Protein AF-A0A5C7A4R8-F1 (afdb_monomer_lite)

pLDDT: mean 73.61, std 22.03, range [23.03, 94.44]

Sequence (243 aa):
MGFLAIAIFVTAGCASNVNSNTGKKHDVHIDDRSVPTNQGSNNPVLNIEGNLTGYNSQEYTFKANSNQVLRVVRENTSDNVVLTLQYLGTNTNIEALSGDFQVLPYKGEYKLVVSQTRNDARHNPNAEIKFNLKAYITDQQSNSNQHNSVVNYKCDSNKTLDVTYHLANRNSTATVSYENTLQLLKFDPQYSKQNNPVFSNSRYMLSIGTVKEGVFGDSTVYSLIDLQKSKDGYLLLQNCQKI

Organism: NCBI:txid45611

InterPro domains:
  IPR056025 ACP-like domain [PF24574] (150-240)

Secondary structure (DSSP, 8-state):
------------------------EE----------TT----S-SEEEEEEE-TT--EEEEEEE-TTEEEEEEEES--TTEEEEEEE-SS---PPPEESSEEE--SSEEEEEEEEE-HHHHHH-TT--EEEEEEEEEEE----SSSS-EEEEEE-TTS-EEEEEEEEETTEEEEEEEETTEEEEEEE-TTT-BTTB-EEE-SSEEEEE---STT-GGGSPEEEEEESSSSTT-EEEEEEEEE-

Structure (mmCIF, N/CA/C/O backbone):
data_AF-A0A5C7A4R8-F1
#
_entry.id   AF-A0A5C7A4R8-F1
#
loop_
_atom_site.group_PDB
_atom_site.id
_atom_site.type_symbol
_atom_site.label_atom_id
_atom_site.label_alt_id
_atom_site.label_comp_id
_atom_site.label_asym_id
_atom_site.label_entity_id
_atom_site.label_seq_id
_atom_site.pdbx_PDB_ins_code
_atom_site.Cartn_x
_atom_site.Cartn_y
_atom_site.Cartn_z
_atom_site.occupancy
_atom_site.B_iso_or_equiv
_atom_site.auth_seq_id
_atom_site.auth_comp_id
_atom_site.auth_asym_id
_atom_site.auth_atom_id
_atom_site.pdbx_PDB_model_num
ATOM 1 N N . MET A 1 1 ? 78.922 1.593 -14.131 1.00 40.38 1 MET A N 1
ATOM 2 C CA . MET A 1 1 ? 77.876 1.724 -15.166 1.00 40.38 1 MET A CA 1
ATOM 3 C C . MET A 1 1 ? 76.676 0.930 -14.692 1.00 40.38 1 MET A C 1
ATOM 5 O O . MET A 1 1 ? 76.823 -0.256 -14.432 1.00 40.38 1 MET A O 1
ATOM 9 N N . GLY A 1 2 ? 75.579 1.627 -14.400 1.00 33.38 2 GLY A N 1
ATOM 10 C CA . GLY A 1 2 ? 74.435 1.089 -13.666 1.00 33.38 2 GLY A CA 1
ATOM 11 C C . GLY A 1 2 ? 73.510 0.238 -14.530 1.00 33.38 2 GLY A C 1
ATOM 12 O O . GLY A 1 2 ? 73.261 0.559 -15.689 1.00 33.38 2 GLY A O 1
ATOM 13 N N . PHE A 1 3 ? 72.993 -0.830 -13.926 1.00 32.78 3 PHE A N 1
ATOM 14 C CA . PHE A 1 3 ? 71.849 -1.588 -14.412 1.00 32.78 3 PHE A CA 1
ATOM 15 C C . PHE A 1 3 ? 70.573 -0.789 -14.138 1.00 32.78 3 PHE A C 1
ATOM 17 O O . PHE A 1 3 ? 70.313 -0.425 -12.992 1.00 32.78 3 PHE A O 1
ATOM 24 N N . LEU A 1 4 ? 69.764 -0.550 -15.170 1.00 30.34 4 LEU A N 1
ATOM 25 C CA . LEU A 1 4 ? 68.394 -0.075 -15.009 1.00 30.34 4 LEU A CA 1
ATOM 26 C C . LEU A 1 4 ? 67.466 -1.005 -15.792 1.00 30.34 4 LEU A C 1
ATOM 28 O O . LEU A 1 4 ? 67.454 -1.015 -17.021 1.00 30.34 4 LEU A O 1
ATOM 32 N N . ALA A 1 5 ? 66.727 -1.824 -15.047 1.00 33.03 5 ALA A N 1
ATOM 33 C CA . ALA A 1 5 ? 65.617 -2.610 -15.553 1.00 33.03 5 ALA A CA 1
ATOM 34 C C . ALA A 1 5 ? 64.440 -1.668 -15.843 1.00 33.03 5 ALA A C 1
ATOM 36 O O . ALA A 1 5 ? 63.977 -0.964 -14.947 1.00 33.03 5 ALA A O 1
ATOM 37 N N . ILE A 1 6 ? 63.957 -1.653 -17.086 1.00 35.78 6 ILE A N 1
ATOM 38 C CA . ILE A 1 6 ? 62.726 -0.955 -17.467 1.00 35.78 6 ILE A CA 1
ATOM 39 C C . ILE A 1 6 ? 61.643 -2.019 -17.641 1.00 35.78 6 ILE A C 1
ATOM 41 O O . ILE A 1 6 ? 61.700 -2.842 -18.553 1.00 35.78 6 ILE A O 1
ATOM 45 N N . ALA A 1 7 ? 60.680 -2.016 -16.721 1.00 33.50 7 ALA A N 1
ATOM 46 C CA . ALA A 1 7 ? 59.474 -2.823 -16.796 1.00 33.50 7 ALA A CA 1
ATOM 47 C C . ALA A 1 7 ? 58.526 -2.248 -17.860 1.00 33.50 7 ALA A C 1
ATOM 49 O O . ALA A 1 7 ? 58.209 -1.058 -17.859 1.00 33.50 7 ALA A O 1
ATOM 50 N N . ILE A 1 8 ? 58.076 -3.118 -18.760 1.00 34.47 8 ILE A N 1
ATOM 51 C CA . ILE A 1 8 ? 57.094 -2.831 -19.803 1.00 34.47 8 ILE A CA 1
ATOM 52 C C . ILE A 1 8 ? 55.706 -2.880 -19.154 1.00 34.47 8 ILE A C 1
ATOM 54 O O . ILE A 1 8 ? 55.209 -3.959 -18.840 1.00 34.47 8 ILE A O 1
ATOM 58 N N . PHE A 1 9 ? 55.070 -1.725 -18.960 1.00 31.56 9 PHE A N 1
ATOM 59 C CA . PHE A 1 9 ? 53.635 -1.665 -18.683 1.00 31.56 9 PHE A CA 1
ATOM 60 C C . PHE A 1 9 ? 52.880 -1.579 -20.008 1.00 31.56 9 PHE A C 1
ATOM 62 O O . PHE A 1 9 ? 52.829 -0.535 -20.654 1.00 31.56 9 PHE A O 1
ATOM 69 N N . VAL A 1 10 ? 52.291 -2.707 -20.408 1.00 30.00 10 VAL A N 1
ATOM 70 C CA . VAL A 1 10 ? 51.269 -2.768 -21.453 1.00 30.00 10 VAL A CA 1
ATOM 71 C C . VAL A 1 10 ? 49.989 -2.176 -20.866 1.00 30.00 10 VAL A C 1
ATOM 73 O O . VAL A 1 10 ? 49.273 -2.838 -20.116 1.00 30.00 10 VAL A O 1
ATOM 76 N N . THR A 1 11 ? 49.690 -0.920 -21.186 1.00 32.84 11 THR A N 1
ATOM 77 C CA . THR A 1 11 ? 48.346 -0.372 -21.003 1.00 32.84 11 THR A CA 1
ATOM 78 C C . THR A 1 11 ? 47.461 -0.931 -22.112 1.00 32.84 11 THR A C 1
ATOM 80 O O . THR A 1 11 ? 47.367 -0.392 -23.212 1.00 32.84 11 THR A O 1
ATOM 83 N N . ALA A 1 12 ? 46.819 -2.065 -21.830 1.00 33.16 12 ALA A N 1
ATOM 84 C CA . ALA A 1 12 ? 45.701 -2.537 -22.630 1.00 33.16 12 ALA A CA 1
ATOM 85 C C . ALA A 1 12 ? 44.570 -1.502 -22.524 1.00 33.16 12 ALA A C 1
ATOM 87 O O . ALA A 1 12 ? 43.860 -1.421 -21.521 1.00 33.16 12 ALA A O 1
ATOM 88 N N . GLY A 1 13 ? 44.441 -0.676 -23.560 1.00 27.48 13 GLY A N 1
ATOM 89 C CA . GLY A 1 13 ? 43.272 0.155 -23.789 1.00 27.48 13 GLY A CA 1
ATOM 90 C C . GLY A 1 13 ? 42.079 -0.738 -24.105 1.00 27.48 13 GLY A C 1
ATOM 91 O O . GLY A 1 13 ? 41.859 -1.102 -25.256 1.00 27.48 13 GLY A O 1
ATOM 92 N N . CYS A 1 14 ? 41.297 -1.084 -23.086 1.00 26.56 14 CYS A N 1
ATOM 93 C CA . CYS A 1 14 ? 39.938 -1.556 -23.298 1.00 26.56 14 CYS A CA 1
ATOM 94 C C . CYS A 1 14 ? 39.056 -0.335 -23.558 1.00 26.56 14 CYS A C 1
ATOM 96 O O . CYS A 1 14 ? 38.668 0.391 -22.643 1.00 26.56 14 CYS A O 1
ATOM 98 N N . ALA A 1 15 ? 38.763 -0.119 -24.837 1.00 30.80 15 ALA A N 1
ATOM 99 C CA . ALA A 1 15 ? 37.642 0.682 -25.288 1.00 30.80 15 ALA A CA 1
ATOM 100 C C . ALA A 1 15 ? 36.342 0.060 -24.752 1.00 30.80 15 ALA A C 1
ATOM 102 O O . ALA A 1 15 ? 35.758 -0.830 -25.366 1.00 30.80 15 ALA A O 1
ATOM 103 N N . SER A 1 16 ? 35.887 0.523 -23.591 1.00 27.66 16 SER A N 1
ATOM 104 C CA . SER A 1 16 ? 34.519 0.284 -23.143 1.00 27.66 16 SER A CA 1
ATOM 105 C C . SER A 1 16 ? 33.640 1.339 -23.790 1.00 27.66 16 SER A C 1
ATOM 107 O O . SER A 1 16 ? 33.472 2.445 -23.280 1.00 27.66 16 SER A O 1
ATOM 109 N N . ASN A 1 17 ? 33.113 0.981 -24.954 1.00 25.66 17 ASN A N 1
ATOM 110 C CA . ASN A 1 17 ? 32.005 1.658 -25.600 1.00 25.66 17 ASN A CA 1
ATOM 111 C C . ASN A 1 17 ? 30.788 1.523 -24.663 1.00 25.66 17 ASN A C 1
ATOM 113 O O . ASN A 1 17 ? 30.033 0.554 -24.742 1.00 25.66 17 ASN A O 1
ATOM 117 N N . VAL A 1 18 ? 30.642 2.434 -23.696 1.00 27.16 18 VAL A N 1
ATOM 118 C CA . VAL A 1 18 ? 29.427 2.521 -22.884 1.00 27.16 18 VAL A CA 1
ATOM 119 C C . VAL A 1 18 ? 28.395 3.196 -23.765 1.00 27.16 18 VAL A C 1
ATOM 121 O O . VAL A 1 18 ? 28.271 4.417 -23.799 1.00 27.16 18 VAL A O 1
ATOM 124 N N . ASN A 1 19 ? 27.683 2.369 -24.521 1.00 23.03 19 ASN A N 1
ATOM 125 C CA . ASN A 1 19 ? 26.455 2.769 -25.172 1.00 23.03 19 ASN A CA 1
ATOM 126 C C . ASN A 1 19 ? 25.443 3.030 -24.050 1.00 23.03 19 ASN A C 1
ATOM 128 O O . ASN A 1 19 ? 24.766 2.121 -23.569 1.00 23.03 19 ASN A O 1
ATOM 132 N N . SER A 1 20 ? 25.430 4.261 -23.547 1.00 25.20 20 SER A N 1
ATOM 133 C CA . SER A 1 20 ? 24.426 4.756 -22.621 1.00 25.20 20 SER A CA 1
ATOM 134 C C . SER A 1 20 ? 23.108 4.837 -23.382 1.00 25.20 20 SER A C 1
ATOM 136 O O . SER A 1 20 ? 22.753 5.889 -23.910 1.00 25.20 20 SER A O 1
ATOM 138 N N . ASN A 1 21 ? 22.407 3.708 -23.487 1.00 26.78 21 ASN A N 1
ATOM 139 C CA . ASN A 1 21 ? 21.019 3.708 -23.912 1.00 26.78 21 ASN A CA 1
ATOM 140 C C . ASN A 1 21 ? 20.219 4.379 -22.799 1.00 26.78 21 ASN A C 1
ATOM 142 O O . ASN A 1 21 ? 19.964 3.815 -21.735 1.00 26.78 21 ASN A O 1
ATOM 146 N N . THR A 1 22 ? 19.923 5.642 -23.063 1.00 31.41 22 THR A N 1
ATOM 147 C CA . THR A 1 22 ? 19.001 6.506 -22.354 1.00 31.41 22 THR A CA 1
ATOM 148 C C . THR A 1 22 ? 17.738 5.737 -21.980 1.00 31.41 22 THR A C 1
ATOM 150 O O . THR A 1 22 ? 17.107 5.094 -22.823 1.00 31.41 22 THR A O 1
ATOM 153 N N . GLY A 1 23 ? 17.367 5.801 -20.697 1.00 31.88 23 GLY A N 1
ATOM 154 C CA . GLY A 1 23 ? 16.051 5.364 -20.248 1.00 31.88 23 GLY A CA 1
ATOM 155 C C . GLY A 1 23 ? 14.995 6.007 -21.141 1.00 31.88 23 GLY A C 1
ATOM 156 O O . GLY A 1 23 ? 15.019 7.220 -21.366 1.00 31.88 23 GLY A O 1
ATOM 157 N N . LYS A 1 24 ? 14.110 5.192 -21.719 1.00 34.28 24 LYS A N 1
ATOM 158 C CA . LYS A 1 24 ? 12.982 5.702 -22.498 1.00 34.28 24 LYS A CA 1
ATOM 159 C C . LYS A 1 24 ? 12.069 6.463 -21.540 1.00 34.28 24 LYS A C 1
ATOM 161 O O . LYS A 1 24 ? 11.354 5.864 -20.744 1.00 34.28 24 LYS A O 1
ATOM 166 N N . LYS A 1 25 ? 12.150 7.788 -21.604 1.00 32.94 25 LYS A N 1
ATOM 167 C CA . LYS A 1 25 ? 11.300 8.722 -20.873 1.00 32.94 25 LYS A CA 1
ATOM 168 C C . LYS A 1 25 ? 9.939 8.736 -21.566 1.00 32.94 25 LYS A C 1
ATOM 170 O O . LYS A 1 25 ? 9.826 9.224 -22.688 1.00 32.94 25 LYS A O 1
ATOM 175 N N . HIS A 1 26 ? 8.930 8.142 -20.940 1.00 40.72 26 HIS A N 1
ATOM 176 C CA . HIS A 1 26 ? 7.548 8.275 -21.385 1.00 40.72 26 HIS A CA 1
ATOM 177 C C . HIS A 1 26 ? 6.926 9.446 -20.618 1.00 40.72 26 HIS A C 1
ATOM 179 O O . HIS A 1 26 ? 6.350 9.271 -19.549 1.00 40.72 26 HIS A O 1
ATOM 185 N N . ASP A 1 27 ? 7.096 10.660 -21.152 1.00 31.27 27 ASP A N 1
ATOM 186 C CA . ASP A 1 27 ? 6.446 11.861 -20.623 1.00 31.27 27 ASP A CA 1
ATOM 187 C C . ASP A 1 27 ? 4.952 11.810 -20.988 1.00 31.27 27 ASP A C 1
ATOM 189 O O . ASP A 1 27 ? 4.560 12.108 -22.117 1.00 31.27 27 ASP A O 1
ATOM 193 N N . VAL A 1 28 ? 4.105 11.401 -20.041 1.00 35.78 28 VAL A N 1
ATOM 194 C CA . VAL A 1 28 ? 2.648 11.521 -20.175 1.00 35.78 28 VAL A CA 1
ATOM 195 C C . VAL A 1 28 ? 2.247 12.887 -19.619 1.00 35.78 28 VAL A C 1
ATOM 197 O O . VAL A 1 28 ? 2.121 13.075 -18.412 1.00 35.78 28 VAL A O 1
ATOM 200 N N . HIS A 1 29 ? 2.071 13.867 -20.507 1.00 28.67 29 HIS A N 1
ATOM 201 C CA . HIS A 1 29 ? 1.516 15.170 -20.146 1.00 28.67 29 HIS A CA 1
ATOM 202 C C . HIS A 1 29 ? 0.004 15.030 -19.935 1.00 28.67 29 HIS A C 1
ATOM 204 O O . HIS A 1 29 ? -0.740 14.809 -20.889 1.00 28.67 29 HIS A O 1
ATOM 210 N N . ILE A 1 30 ? -0.450 15.134 -18.686 1.00 36.75 30 ILE A N 1
ATOM 211 C CA . ILE A 1 30 ? -1.874 15.232 -18.358 1.00 36.75 30 ILE A CA 1
ATOM 212 C C . ILE A 1 30 ? -2.161 16.705 -18.063 1.00 36.75 30 ILE A C 1
ATOM 214 O O . ILE A 1 30 ? -1.658 17.251 -17.076 1.00 36.75 30 ILE A O 1
ATOM 218 N N . ASP A 1 31 ? -2.935 17.335 -18.952 1.00 27.88 31 ASP A N 1
ATOM 219 C CA . ASP A 1 31 ? -3.464 18.690 -18.780 1.00 27.88 31 ASP A CA 1
ATOM 220 C C . ASP A 1 31 ? -4.125 18.838 -17.406 1.00 27.88 31 ASP A C 1
ATOM 222 O O . ASP A 1 31 ? -4.770 17.905 -16.920 1.00 27.88 31 ASP A O 1
ATOM 226 N N . ASP A 1 32 ? -3.988 20.026 -16.806 1.00 29.72 32 ASP A N 1
ATOM 227 C CA . ASP A 1 32 ? -4.624 20.432 -15.549 1.00 29.72 32 ASP A CA 1
ATOM 228 C C . ASP A 1 32 ? -6.163 20.366 -15.670 1.00 29.72 32 ASP A C 1
ATOM 230 O O . ASP A 1 32 ? -6.860 21.375 -15.761 1.00 29.72 32 ASP A O 1
ATOM 234 N N . ARG A 1 33 ? -6.739 19.164 -15.650 1.00 28.00 33 ARG A N 1
ATOM 235 C CA . ARG A 1 33 ? -8.129 18.976 -15.258 1.00 28.00 33 ARG A CA 1
ATOM 236 C C . ARG A 1 33 ? -8.134 18.901 -13.748 1.00 28.00 33 ARG A C 1
ATOM 238 O O . ARG A 1 33 ? -7.761 17.890 -13.158 1.00 28.00 33 ARG A O 1
ATOM 245 N N . SER A 1 34 ? -8.586 19.983 -13.128 1.00 28.41 34 SER A N 1
ATOM 246 C CA . SER A 1 34 ? -9.242 19.900 -11.833 1.00 28.41 34 SER A CA 1
ATOM 247 C C . SER A 1 34 ? -10.315 18.812 -11.931 1.00 28.41 34 SER A C 1
ATOM 249 O O . SER A 1 34 ? -11.379 19.013 -12.513 1.00 28.41 34 SER A O 1
ATOM 251 N N . VAL A 1 35 ? -9.999 17.613 -11.437 1.00 30.44 35 VAL A N 1
ATOM 252 C CA . VAL A 1 35 ? -10.990 16.550 -11.277 1.00 30.44 35 VAL A CA 1
ATOM 253 C C . VAL A 1 35 ? -12.020 17.103 -10.292 1.00 30.44 35 VAL A C 1
ATOM 255 O O . VAL A 1 35 ? -11.633 17.488 -9.185 1.00 30.44 35 VAL A O 1
ATOM 258 N N . PRO A 1 36 ? -13.301 17.231 -10.677 1.00 26.42 36 PRO A N 1
ATOM 259 C CA . PRO A 1 36 ? -14.325 17.692 -9.759 1.00 26.42 36 PRO A CA 1
ATOM 260 C C . PRO A 1 36 ? -14.371 16.742 -8.564 1.00 26.42 36 PRO A C 1
ATOM 262 O O . PRO A 1 36 ? -14.464 15.526 -8.730 1.00 26.42 36 PRO A O 1
ATOM 265 N N . THR A 1 37 ? -14.326 17.317 -7.369 1.00 33.19 37 THR A N 1
ATOM 266 C CA . THR A 1 37 ? -14.294 16.692 -6.039 1.00 33.19 37 THR A CA 1
ATOM 267 C C . THR A 1 37 ? -15.564 15.912 -5.669 1.00 33.19 37 THR A C 1
ATOM 269 O O . THR A 1 37 ? -15.961 15.899 -4.513 1.00 33.19 37 THR A O 1
ATOM 272 N N . ASN A 1 38 ? -16.245 15.263 -6.618 1.00 30.84 38 ASN A N 1
ATOM 273 C CA . ASN A 1 38 ? -17.492 14.542 -6.338 1.00 30.84 38 ASN A CA 1
ATOM 274 C C . ASN A 1 38 ? -17.758 13.305 -7.209 1.00 30.84 38 ASN A C 1
ATOM 276 O O . ASN A 1 38 ? -18.909 12.898 -7.355 1.00 30.84 38 ASN A O 1
ATOM 280 N N . GLN A 1 39 ? -16.728 12.659 -7.759 1.00 30.78 39 GLN A N 1
ATOM 281 C CA . GLN A 1 39 ? -16.873 11.297 -8.284 1.00 30.78 39 GLN A CA 1
ATOM 282 C C . GLN A 1 39 ? -15.637 10.470 -7.942 1.00 30.78 39 GLN A C 1
ATOM 284 O O . GLN A 1 39 ? -14.536 10.801 -8.376 1.00 30.78 39 GLN A O 1
ATOM 289 N N . GLY A 1 40 ? -15.832 9.391 -7.175 1.00 41.94 40 GLY A N 1
ATOM 290 C CA . GLY A 1 40 ? -14.842 8.337 -6.959 1.00 41.94 40 GLY A CA 1
ATOM 291 C C . GLY A 1 40 ? -14.432 7.747 -8.302 1.00 41.94 40 GLY A C 1
ATOM 292 O O . GLY A 1 40 ? -15.099 6.867 -8.850 1.00 41.94 40 GLY A O 1
ATOM 293 N N . SER A 1 41 ? -13.389 8.310 -8.911 1.00 46.53 41 SER A N 1
ATOM 294 C CA . SER A 1 41 ? -13.013 7.912 -10.254 1.00 46.53 41 SER A CA 1
ATOM 295 C C . SER A 1 41 ? -12.339 6.547 -10.182 1.00 46.53 41 SER A C 1
ATOM 297 O O . SER A 1 41 ? -11.153 6.430 -9.881 1.00 46.53 41 SER A O 1
ATOM 299 N N . ASN A 1 42 ? -13.085 5.512 -10.556 1.00 55.88 42 ASN A N 1
ATOM 300 C CA . ASN A 1 42 ? -12.574 4.173 -10.865 1.00 55.88 42 ASN A CA 1
ATOM 301 C C . ASN A 1 42 ? -11.603 4.149 -12.064 1.00 55.88 42 ASN A C 1
ATOM 303 O O . ASN A 1 42 ? -11.195 3.075 -12.505 1.00 55.88 42 ASN A O 1
ATOM 307 N N . ASN A 1 43 ? -11.230 5.313 -12.599 1.00 67.31 43 ASN A N 1
ATOM 308 C CA . ASN A 1 43 ? -10.290 5.446 -13.695 1.00 67.31 43 ASN A CA 1
ATOM 309 C C . ASN A 1 43 ? -8.882 5.691 -13.139 1.00 67.31 43 ASN A C 1
ATOM 311 O O . ASN A 1 43 ? -8.697 6.591 -12.317 1.00 67.31 43 ASN A O 1
ATOM 315 N N . PRO A 1 44 ? -7.890 4.905 -13.573 1.00 73.81 44 PRO A N 1
ATOM 316 C CA . PRO A 1 44 ? -6.514 5.107 -13.161 1.00 73.81 44 PRO A CA 1
ATOM 317 C C . PRO A 1 44 ? -5.942 6.389 -13.772 1.00 73.81 44 PRO A C 1
ATOM 319 O O . PRO A 1 44 ? -6.237 6.741 -14.914 1.00 73.81 44 PRO A O 1
ATOM 322 N N . VAL A 1 45 ? -5.088 7.062 -13.005 1.00 81.88 45 VAL A N 1
ATOM 323 C CA . VAL A 1 45 ? -4.284 8.208 -13.451 1.00 81.88 45 VAL A CA 1
ATOM 324 C C . VAL A 1 45 ? -3.152 7.744 -14.370 1.00 81.88 45 VAL A C 1
ATOM 326 O O . VAL A 1 45 ? -2.745 8.489 -15.254 1.00 81.88 45 VAL A O 1
ATOM 329 N N . LEU A 1 46 ? -2.679 6.500 -14.211 1.00 84.88 46 LEU A N 1
ATOM 330 C CA . LEU A 1 46 ? -1.735 5.864 -15.133 1.00 84.88 46 LEU A CA 1
ATOM 331 C C . LEU A 1 46 ? -2.158 4.422 -15.438 1.00 84.88 46 LEU A C 1
ATOM 333 O O . LEU A 1 46 ? -2.353 3.631 -14.516 1.00 84.88 46 LEU A O 1
ATOM 337 N N . ASN A 1 47 ? -2.232 4.081 -16.725 1.00 87.31 47 ASN A N 1
ATOM 338 C CA . ASN A 1 47 ? -2.254 2.702 -17.223 1.00 87.31 47 ASN A CA 1
ATOM 339 C C . ASN A 1 47 ? -0.873 2.396 -17.801 1.00 87.31 47 ASN A C 1
ATOM 341 O O . ASN A 1 47 ? -0.452 3.045 -18.757 1.00 87.31 47 ASN A O 1
ATOM 345 N N . ILE A 1 48 ? -0.160 1.456 -17.191 1.00 88.38 48 ILE A N 1
ATOM 346 C CA . ILE A 1 48 ? 1.266 1.239 -17.419 1.00 88.38 48 ILE A CA 1
ATOM 347 C C . ILE A 1 48 ? 1.476 -0.223 -17.796 1.00 88.38 48 ILE A C 1
ATOM 349 O O . ILE A 1 48 ? 1.413 -1.108 -16.948 1.00 88.38 48 ILE A O 1
ATOM 353 N N . GLU A 1 49 ? 1.768 -0.475 -19.063 1.00 91.00 49 GLU A N 1
ATOM 354 C CA . GLU A 1 49 ? 2.101 -1.807 -19.562 1.00 91.00 49 GLU A CA 1
ATOM 355 C C . GLU A 1 49 ? 3.506 -1.793 -20.146 1.00 91.00 49 GLU A C 1
ATOM 357 O O . GLU A 1 49 ? 3.890 -0.864 -20.859 1.00 91.00 49 GLU A O 1
ATOM 362 N N . GLY A 1 50 ? 4.285 -2.828 -19.854 1.00 90.38 50 GLY A N 1
ATOM 363 C CA . GLY A 1 50 ? 5.634 -2.905 -20.381 1.00 90.38 50 GLY A CA 1
ATOM 364 C C . GLY A 1 50 ? 6.408 -4.129 -19.936 1.00 90.38 50 GLY A C 1
ATOM 365 O O . GLY A 1 50 ? 5.879 -5.082 -19.358 1.00 90.38 50 GLY A O 1
ATOM 366 N N . ASN A 1 51 ? 7.698 -4.090 -20.246 1.00 91.12 51 ASN A N 1
ATOM 367 C CA . ASN A 1 51 ? 8.659 -5.111 -19.890 1.00 91.12 51 ASN A CA 1
ATOM 368 C C . ASN A 1 51 ? 9.976 -4.500 -19.387 1.00 91.12 51 ASN A C 1
ATOM 370 O O . ASN A 1 51 ? 10.369 -3.395 -19.771 1.00 91.12 51 ASN A O 1
ATOM 374 N N . LEU A 1 52 ? 10.654 -5.225 -18.499 1.00 90.81 52 LEU A N 1
ATOM 375 C CA . LEU A 1 52 ? 11.998 -4.910 -18.014 1.00 90.81 52 LEU A CA 1
ATOM 376 C C . LEU A 1 52 ? 12.953 -6.061 -18.320 1.00 90.81 52 LEU A C 1
ATOM 378 O O . LEU A 1 52 ? 12.560 -7.224 -18.306 1.00 90.81 52 LEU A O 1
ATOM 382 N N . THR A 1 53 ? 14.222 -5.728 -18.527 1.00 90.06 53 THR A N 1
ATOM 383 C CA . THR A 1 53 ? 15.338 -6.678 -18.639 1.00 90.06 53 THR A CA 1
ATOM 384 C C . THR A 1 53 ? 16.547 -6.094 -17.919 1.00 90.06 53 THR A C 1
ATOM 386 O O . THR A 1 53 ? 16.845 -4.908 -18.085 1.00 90.06 53 THR A O 1
ATOM 389 N N . GLY A 1 54 ? 17.271 -6.903 -17.147 1.00 88.75 54 GLY A N 1
ATOM 390 C CA . GLY A 1 54 ? 18.494 -6.471 -16.464 1.00 88.75 54 GLY A CA 1
ATOM 391 C C . GLY A 1 54 ? 18.296 -5.213 -15.608 1.00 88.75 54 GLY A C 1
ATOM 392 O O . GLY A 1 54 ? 17.343 -5.103 -14.847 1.00 88.75 54 GLY A O 1
ATOM 393 N N . TYR A 1 55 ? 19.188 -4.236 -15.720 1.00 88.31 55 TYR A N 1
ATOM 394 C CA . TYR A 1 55 ? 19.127 -3.013 -14.907 1.00 88.31 55 TYR A CA 1
ATOM 395 C C . TYR A 1 55 ? 18.198 -1.928 -15.466 1.00 88.31 55 TYR A C 1
ATOM 397 O O . TYR A 1 55 ? 18.195 -0.810 -14.953 1.00 88.31 55 TYR A O 1
ATOM 405 N N . ASN A 1 56 ? 17.428 -2.230 -16.514 1.00 89.75 56 ASN A N 1
ATOM 406 C CA . ASN A 1 56 ? 16.523 -1.254 -17.101 1.00 89.75 56 ASN A CA 1
ATOM 407 C C . ASN A 1 56 ? 15.413 -0.890 -16.109 1.00 89.75 56 ASN A C 1
ATOM 409 O O . ASN A 1 56 ? 14.876 -1.747 -15.404 1.00 89.75 56 ASN A O 1
ATOM 413 N N . SER A 1 57 ? 15.046 0.385 -16.108 1.00 90.94 57 SER A N 1
ATOM 414 C CA . SER A 1 57 ? 13.879 0.911 -15.412 1.00 90.94 57 SER A CA 1
ATOM 415 C C . SER A 1 57 ? 12.998 1.682 -16.387 1.00 90.94 57 SER A C 1
ATOM 417 O O . SER A 1 57 ? 13.448 2.131 -17.445 1.00 90.94 57 SER A O 1
ATOM 419 N N . GLN A 1 58 ? 11.733 1.834 -16.020 1.00 92.44 58 GLN A N 1
ATOM 420 C CA . GLN A 1 58 ? 10.803 2.724 -16.700 1.00 92.44 58 GLN A CA 1
ATOM 421 C C . GLN A 1 58 ? 10.287 3.765 -15.714 1.00 92.44 58 GLN A C 1
ATOM 423 O O . GLN A 1 58 ? 10.050 3.462 -14.545 1.00 92.44 58 GLN A O 1
ATOM 428 N N . GLU A 1 59 ? 10.144 4.999 -16.181 1.00 92.75 59 GLU A N 1
ATOM 429 C CA . GLU A 1 59 ? 9.762 6.139 -15.354 1.00 92.75 59 GLU A CA 1
ATOM 430 C C . GLU A 1 59 ? 8.476 6.762 -15.887 1.00 92.75 59 GLU A C 1
ATOM 432 O O . GLU A 1 59 ? 8.354 7.006 -17.087 1.00 92.75 59 GLU A O 1
ATOM 437 N N . TYR A 1 60 ? 7.546 7.042 -14.979 1.00 92.12 60 TYR A N 1
ATOM 438 C CA . TYR A 1 60 ? 6.243 7.623 -15.280 1.00 92.12 60 TYR A CA 1
ATOM 439 C C . TYR A 1 60 ? 5.994 8.804 -14.357 1.00 92.12 60 TYR A C 1
ATOM 441 O O . TYR A 1 60 ? 6.149 8.674 -13.141 1.00 92.12 60 TYR A O 1
ATOM 449 N N . THR A 1 61 ? 5.600 9.948 -14.909 1.00 90.38 61 THR A N 1
ATOM 450 C CA . THR A 1 61 ? 5.291 11.137 -14.114 1.00 90.38 61 THR A CA 1
ATOM 451 C C . THR A 1 61 ? 3.794 11.389 -14.022 1.00 90.38 61 THR A C 1
ATOM 453 O O . THR A 1 61 ? 3.027 11.066 -14.927 1.00 90.38 61 THR A O 1
ATOM 456 N N . PHE A 1 62 ? 3.364 11.939 -12.890 1.00 90.25 62 PHE A N 1
ATOM 457 C CA . PHE A 1 62 ? 1.985 12.360 -12.665 1.00 90.25 62 PHE A CA 1
ATOM 458 C C . PHE A 1 62 ? 1.931 13.486 -11.631 1.00 90.25 62 PHE A C 1
ATOM 460 O O . PHE A 1 62 ? 2.827 13.631 -10.799 1.00 90.25 62 PHE A O 1
ATOM 467 N N . LYS A 1 63 ? 0.862 14.284 -11.655 1.00 90.06 63 LYS A N 1
ATOM 468 C CA . LYS A 1 63 ? 0.611 15.328 -10.654 1.00 90.06 63 LYS A CA 1
ATOM 469 C C . LYS A 1 63 ? -0.389 14.849 -9.608 1.00 90.06 63 LYS A C 1
ATOM 471 O O . LYS A 1 63 ? -1.325 14.123 -9.929 1.00 90.06 63 LYS A O 1
ATOM 476 N N . ALA A 1 64 ? -0.216 15.312 -8.376 1.00 88.81 64 ALA A N 1
ATOM 477 C CA . ALA A 1 64 ? -1.149 15.064 -7.284 1.00 88.81 64 ALA A CA 1
ATOM 478 C C . ALA A 1 64 ? -1.208 16.244 -6.307 1.00 88.81 64 ALA A C 1
ATOM 480 O O . ALA A 1 64 ? -0.298 17.076 -6.252 1.00 88.81 64 ALA A O 1
ATOM 481 N N . ASN A 1 65 ? -2.269 16.296 -5.508 1.00 84.56 65 ASN A N 1
ATOM 482 C CA . ASN A 1 65 ? -2.395 17.175 -4.352 1.00 84.56 65 ASN A CA 1
ATOM 483 C C . ASN A 1 65 ? -1.871 16.485 -3.081 1.00 84.56 65 ASN A C 1
ATOM 485 O O . ASN A 1 65 ? -1.815 15.259 -2.986 1.00 84.56 65 ASN A O 1
ATOM 489 N N . SER A 1 66 ? -1.509 17.287 -2.078 1.00 80.31 66 SER A N 1
ATOM 490 C CA . SER A 1 66 ? -1.168 16.781 -0.745 1.00 80.31 66 SER A CA 1
ATOM 491 C C . SER A 1 66 ? -2.350 16.044 -0.113 1.00 80.31 66 SER A C 1
ATOM 493 O O . SER A 1 66 ? -3.490 16.482 -0.271 1.00 80.31 66 SER A O 1
ATOM 495 N N . ASN A 1 67 ? -2.060 14.999 0.663 1.00 73.62 67 ASN A N 1
ATOM 496 C CA . ASN A 1 67 ? -3.026 14.138 1.361 1.00 73.62 67 ASN A CA 1
ATOM 497 C C . ASN A 1 67 ? -3.900 13.273 0.437 1.00 73.62 67 ASN A C 1
ATOM 499 O O . ASN A 1 67 ? -4.844 12.638 0.901 1.00 73.62 67 ASN A O 1
ATOM 503 N N . GLN A 1 68 ? -3.596 13.215 -0.859 1.00 79.62 68 GLN A N 1
ATOM 504 C CA . GLN A 1 68 ? -4.161 12.185 -1.727 1.00 79.62 68 GLN A CA 1
ATOM 505 C C . GLN A 1 68 ? -3.428 10.859 -1.519 1.00 79.62 68 GLN A C 1
ATOM 507 O O . GLN A 1 68 ? -2.282 10.833 -1.075 1.00 79.62 68 GLN A O 1
ATOM 512 N N . VAL A 1 69 ? -4.075 9.747 -1.845 1.00 78.62 69 VAL A N 1
ATOM 513 C CA . VAL A 1 69 ? -3.506 8.405 -1.715 1.00 78.62 69 VAL A CA 1
ATOM 514 C C . VAL A 1 69 ? -3.201 7.854 -3.100 1.00 78.62 69 VAL A C 1
ATOM 516 O O . VAL A 1 69 ? -4.106 7.694 -3.916 1.00 78.62 69 VAL A O 1
ATOM 519 N N . LEU A 1 70 ? -1.930 7.537 -3.353 1.00 84.81 70 LEU A N 1
ATOM 520 C CA . LEU A 1 70 ? -1.517 6.700 -4.472 1.00 84.81 70 LEU A CA 1
ATOM 521 C C . LEU A 1 70 ? -1.789 5.235 -4.132 1.00 84.81 70 LEU A C 1
ATOM 523 O O . LEU A 1 70 ? -1.363 4.743 -3.086 1.00 84.81 70 LEU A O 1
ATOM 527 N N . ARG A 1 71 ? -2.420 4.533 -5.070 1.00 83.69 71 ARG A N 1
ATOM 528 C CA . ARG A 1 71 ? -2.598 3.082 -5.057 1.00 83.69 71 ARG A CA 1
ATOM 529 C C . ARG A 1 71 ? -2.228 2.510 -6.419 1.00 83.69 71 ARG A C 1
ATOM 531 O O . ARG A 1 71 ? -2.856 2.877 -7.410 1.00 83.69 71 ARG A O 1
ATOM 538 N N . VAL A 1 72 ? -1.275 1.587 -6.477 1.00 84.56 72 VAL A N 1
ATOM 539 C CA . VAL A 1 72 ? -0.909 0.881 -7.709 1.00 84.56 72 VAL A CA 1
ATOM 540 C C . VAL A 1 72 ? -1.414 -0.554 -7.664 1.00 84.56 72 VAL A C 1
ATOM 542 O O . VAL A 1 72 ? -0.978 -1.383 -6.869 1.00 84.56 72 VAL A O 1
ATOM 545 N N . VAL A 1 73 ? -2.345 -0.854 -8.565 1.00 83.69 73 VAL A N 1
ATOM 546 C CA . VAL A 1 73 ? -2.862 -2.202 -8.776 1.00 83.69 73 VAL A CA 1
ATOM 547 C C . VAL A 1 73 ? -1.952 -2.914 -9.758 1.00 83.69 73 VAL A C 1
ATOM 549 O O . VAL A 1 73 ? -1.708 -2.414 -10.853 1.00 83.69 73 VAL A O 1
ATOM 552 N N . ARG A 1 74 ? -1.467 -4.087 -9.364 1.00 87.25 74 ARG A N 1
ATOM 553 C CA . ARG A 1 74 ? -0.646 -4.956 -10.202 1.00 87.25 74 ARG A CA 1
ATOM 554 C C . ARG A 1 74 ? -1.534 -6.016 -10.847 1.00 87.25 74 ARG A C 1
ATOM 556 O O . ARG A 1 74 ? -2.092 -6.853 -10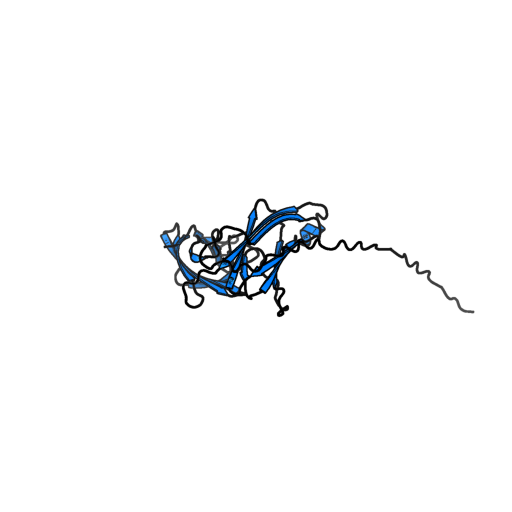.145 1.00 87.25 74 ARG A O 1
ATOM 563 N N . GLU A 1 75 ? -1.650 -6.002 -12.167 1.00 85.81 75 GLU A N 1
ATOM 564 C CA . GLU A 1 75 ? -2.387 -6.999 -12.948 1.00 85.81 75 GLU A CA 1
ATOM 565 C C . GLU A 1 75 ? -1.375 -7.878 -13.688 1.00 85.81 75 GLU A C 1
ATOM 567 O O . GLU A 1 75 ? -0.492 -7.362 -14.363 1.00 85.81 75 GLU A O 1
ATOM 572 N N . ASN A 1 76 ? -1.429 -9.206 -13.527 1.00 83.56 76 ASN A N 1
ATOM 573 C CA . ASN A 1 76 ? -0.520 -10.155 -14.203 1.00 83.56 76 ASN A CA 1
ATOM 574 C C . ASN A 1 76 ? 0.971 -9.749 -14.177 1.00 83.56 76 ASN A C 1
ATOM 576 O O . ASN A 1 76 ? 1.709 -9.954 -15.140 1.00 83.56 76 ASN A O 1
ATOM 580 N N . THR A 1 77 ? 1.402 -9.134 -13.077 1.00 84.50 77 THR A N 1
ATOM 581 C CA . THR A 1 77 ? 2.740 -8.562 -12.921 1.00 84.50 77 THR A CA 1
ATOM 582 C C . THR A 1 77 ? 3.565 -9.439 -11.999 1.00 84.50 77 THR A C 1
ATOM 584 O O . THR A 1 77 ? 3.076 -9.870 -10.957 1.00 84.50 77 THR A O 1
ATOM 587 N N . SER A 1 78 ? 4.822 -9.680 -12.370 1.00 83.44 78 SER A N 1
ATOM 588 C CA . SER A 1 78 ? 5.753 -10.451 -11.544 1.00 83.44 78 SER A CA 1
ATOM 589 C C . SER A 1 78 ? 6.004 -9.795 -10.180 1.00 83.44 78 SER A C 1
ATOM 591 O O . SER A 1 78 ? 6.157 -8.575 -10.084 1.00 83.44 78 SER A O 1
ATOM 593 N N . ASP A 1 79 ? 6.153 -10.622 -9.144 1.00 78.75 79 ASP A N 1
ATOM 594 C CA . ASP A 1 79 ? 6.576 -10.200 -7.801 1.00 78.75 79 ASP A CA 1
ATOM 595 C C . ASP A 1 79 ? 7.977 -9.558 -7.795 1.00 78.75 79 ASP A C 1
ATOM 597 O O . ASP A 1 79 ? 8.301 -8.796 -6.889 1.00 78.75 79 ASP A O 1
ATOM 601 N N . ASN A 1 80 ? 8.788 -9.801 -8.831 1.00 83.81 80 ASN A N 1
ATOM 602 C CA . ASN A 1 80 ? 10.126 -9.217 -8.971 1.00 83.81 80 ASN A CA 1
ATOM 603 C C . ASN A 1 80 ? 10.102 -7.739 -9.395 1.00 83.81 80 ASN A C 1
ATOM 605 O O . ASN A 1 80 ? 11.149 -7.089 -9.427 1.00 83.81 80 ASN A O 1
ATOM 609 N N . VAL A 1 81 ? 8.930 -7.203 -9.753 1.00 87.81 81 VAL A N 1
ATOM 610 C CA . VAL A 1 81 ? 8.777 -5.783 -10.074 1.00 87.81 81 VAL A CA 1
ATOM 611 C C . VAL A 1 81 ? 8.808 -4.966 -8.789 1.00 87.81 81 VAL A C 1
ATOM 613 O O . VAL A 1 81 ? 8.043 -5.199 -7.854 1.00 87.81 81 VAL A O 1
ATOM 616 N N . VAL A 1 82 ? 9.671 -3.965 -8.757 1.00 88.81 82 VAL A N 1
ATOM 617 C CA . VAL A 1 82 ? 9.825 -3.033 -7.646 1.00 88.81 82 VAL A CA 1
ATOM 618 C C . VAL A 1 82 ? 9.297 -1.677 -8.083 1.00 88.81 82 VAL A C 1
ATOM 620 O O . VAL A 1 82 ? 9.623 -1.194 -9.168 1.00 88.81 82 VAL A O 1
ATOM 623 N N . LEU A 1 83 ? 8.482 -1.065 -7.225 1.00 89.56 83 LEU A N 1
ATOM 624 C CA . LEU A 1 83 ? 7.922 0.258 -7.453 1.00 89.56 83 LEU A CA 1
ATOM 625 C C . LEU A 1 83 ? 8.511 1.236 -6.448 1.00 89.56 83 LEU A C 1
ATOM 627 O O . LEU A 1 83 ? 8.446 1.030 -5.238 1.00 89.56 83 LEU A O 1
ATOM 631 N N . THR A 1 84 ? 9.088 2.315 -6.958 1.00 89.00 84 THR A N 1
ATOM 632 C CA . THR A 1 84 ? 9.632 3.399 -6.140 1.00 89.00 84 THR A CA 1
ATOM 633 C C . THR A 1 84 ? 9.004 4.713 -6.559 1.00 89.00 84 THR A C 1
ATOM 635 O O . THR A 1 84 ? 8.954 5.021 -7.746 1.00 89.00 84 THR A O 1
ATOM 638 N N . LEU A 1 85 ? 8.549 5.505 -5.594 1.00 89.50 85 LEU A N 1
ATOM 639 C CA . LEU A 1 85 ? 7.949 6.806 -5.845 1.00 89.50 85 LEU A CA 1
ATOM 640 C C . LEU A 1 85 ? 8.882 7.930 -5.385 1.00 89.50 85 LEU A C 1
ATOM 642 O O . LEU A 1 85 ? 9.428 7.907 -4.284 1.00 89.50 85 LEU A O 1
ATOM 646 N N . GLN A 1 86 ? 9.051 8.940 -6.233 1.00 89.25 86 GLN A N 1
ATOM 647 C CA . GLN A 1 86 ? 9.864 10.123 -5.958 1.00 89.25 86 GLN A CA 1
ATOM 648 C C . GLN A 1 86 ? 9.023 11.383 -6.148 1.00 89.25 86 GLN A C 1
ATOM 650 O O . GLN A 1 86 ? 8.287 11.494 -7.123 1.00 89.25 86 GLN A O 1
ATOM 655 N N . TYR A 1 87 ? 9.140 12.347 -5.240 1.00 88.62 87 TYR A N 1
ATOM 656 C CA . TYR A 1 87 ? 8.569 13.680 -5.435 1.00 88.62 87 TYR A CA 1
ATOM 657 C C . TYR A 1 87 ? 9.584 14.567 -6.161 1.00 88.62 87 TYR A C 1
ATOM 659 O O . TYR A 1 87 ? 10.740 14.636 -5.745 1.00 88.62 87 TYR A O 1
ATOM 667 N N . LEU A 1 88 ? 9.161 15.238 -7.234 1.00 88.38 88 LEU A N 1
ATOM 668 C CA . LEU A 1 88 ? 10.044 16.025 -8.106 1.00 88.38 88 LEU A CA 1
ATOM 669 C C . LEU A 1 88 ? 10.078 17.526 -7.770 1.00 88.38 88 LEU A C 1
ATOM 671 O O . LEU A 1 88 ? 10.729 18.299 -8.469 1.00 88.38 88 LEU A O 1
ATOM 675 N N . GLY A 1 89 ? 9.371 17.967 -6.727 1.00 82.88 89 GLY A N 1
ATOM 676 C CA . GLY A 1 89 ? 9.361 19.375 -6.325 1.00 82.88 89 GLY A CA 1
ATOM 677 C C . GLY A 1 89 ? 10.638 19.833 -5.609 1.00 82.88 89 GLY A C 1
ATOM 678 O O . GLY A 1 89 ? 11.587 19.085 -5.399 1.00 82.88 89 GLY A O 1
ATOM 679 N N . THR A 1 90 ? 10.634 21.090 -5.165 1.00 69.06 90 THR A N 1
ATOM 680 C CA . THR A 1 90 ? 11.802 21.811 -4.616 1.00 69.06 90 THR A CA 1
ATOM 681 C C . THR A 1 90 ? 12.375 21.261 -3.303 1.00 69.06 90 THR A C 1
ATOM 683 O O . THR A 1 90 ? 13.435 21.704 -2.871 1.00 69.06 90 THR A O 1
ATOM 686 N N . ASN A 1 91 ? 11.729 20.271 -2.685 1.00 61.06 91 ASN A N 1
ATOM 687 C CA . ASN A 1 91 ? 12.254 19.541 -1.534 1.00 61.06 91 ASN A CA 1
ATOM 688 C C . ASN A 1 91 ? 12.762 18.172 -2.000 1.00 61.06 91 ASN A C 1
ATOM 690 O O . ASN A 1 91 ? 12.006 17.211 -1.987 1.00 61.06 91 ASN A O 1
ATOM 694 N N . THR A 1 92 ? 14.026 18.067 -2.412 1.00 56.31 92 THR A N 1
ATOM 695 C CA . THR A 1 92 ? 14.603 16.830 -2.980 1.00 56.31 92 THR A CA 1
ATOM 696 C C . THR A 1 92 ? 15.236 15.890 -1.945 1.00 56.31 92 THR A C 1
ATOM 698 O O . THR A 1 92 ? 15.612 14.775 -2.290 1.00 56.31 92 THR A O 1
ATOM 701 N N . ASN A 1 93 ? 15.298 16.277 -0.663 1.00 55.53 93 ASN A N 1
ATOM 702 C CA . ASN A 1 93 ? 15.764 15.420 0.447 1.00 55.53 93 ASN A CA 1
ATOM 703 C C . ASN A 1 93 ? 14.698 14.400 0.895 1.00 55.53 93 ASN A C 1
ATOM 705 O O . ASN A 1 93 ? 14.508 14.150 2.087 1.00 55.53 93 ASN A O 1
ATOM 709 N N . ILE A 1 94 ? 13.917 13.876 -0.044 1.00 58.69 94 ILE A N 1
ATOM 710 C CA . ILE A 1 94 ? 12.825 12.956 0.256 1.00 58.69 94 ILE A CA 1
ATOM 711 C C . ILE A 1 94 ? 13.340 11.552 -0.006 1.00 58.69 94 ILE A C 1
ATOM 713 O O . ILE A 1 94 ? 13.708 11.219 -1.130 1.00 58.69 94 ILE A O 1
ATOM 717 N N . GLU A 1 95 ? 13.386 10.750 1.057 1.00 64.12 95 GLU A N 1
ATOM 718 C CA . GLU A 1 95 ? 13.579 9.307 0.954 1.00 64.12 95 GLU A CA 1
ATOM 719 C C . GLU A 1 95 ? 12.592 8.732 -0.064 1.00 64.12 95 GLU A C 1
ATOM 721 O O . GLU A 1 95 ? 11.441 9.165 -0.140 1.00 64.12 95 GLU A O 1
ATOM 726 N N . ALA A 1 96 ? 13.053 7.768 -0.857 1.00 68.44 96 ALA A N 1
ATOM 727 C CA . ALA A 1 96 ? 12.211 7.029 -1.783 1.00 68.44 96 ALA A CA 1
ATOM 728 C C . ALA A 1 96 ? 10.921 6.566 -1.081 1.00 68.44 96 ALA A C 1
ATOM 730 O O . ALA A 1 96 ? 10.973 5.833 -0.095 1.00 68.44 96 ALA A O 1
ATOM 731 N N . LEU A 1 97 ? 9.772 7.020 -1.583 1.00 74.06 97 LEU A N 1
ATOM 732 C CA . LEU A 1 97 ? 8.464 6.618 -1.086 1.00 74.06 97 LEU A CA 1
ATOM 733 C C . LEU A 1 97 ? 8.079 5.269 -1.702 1.00 74.06 97 LEU A C 1
ATOM 735 O O . LEU A 1 97 ? 8.578 4.883 -2.766 1.00 74.06 97 LEU A O 1
ATOM 739 N N . SER A 1 98 ? 7.158 4.562 -1.050 1.00 78.69 98 SER A N 1
ATOM 740 C CA . SER A 1 98 ? 6.593 3.336 -1.614 1.00 78.69 98 SER A CA 1
ATOM 741 C C . SER A 1 98 ? 5.872 3.648 -2.927 1.00 78.69 98 SER A C 1
ATOM 743 O O . SER A 1 98 ? 5.094 4.599 -3.007 1.00 78.69 98 SER A O 1
ATOM 745 N N . GLY A 1 99 ? 6.141 2.862 -3.971 1.00 75.88 99 GLY A N 1
ATOM 746 C CA . GLY A 1 99 ? 5.444 2.991 -5.250 1.00 75.88 99 GLY A CA 1
ATOM 747 C C . GLY A 1 99 ? 4.157 2.173 -5.347 1.00 75.88 99 GLY A C 1
ATOM 748 O O . GLY A 1 99 ? 3.368 2.426 -6.247 1.00 75.88 99 GLY A O 1
ATOM 749 N N . ASP A 1 100 ? 3.926 1.222 -4.439 1.00 78.81 100 ASP A N 1
ATOM 750 C CA . ASP A 1 100 ? 2.713 0.394 -4.424 1.00 78.81 100 ASP A CA 1
ATOM 751 C C . ASP A 1 100 ? 1.532 1.117 -3.776 1.00 78.81 100 ASP A C 1
ATOM 753 O O . ASP A 1 100 ? 0.410 1.115 -4.282 1.00 78.81 100 ASP A O 1
ATOM 757 N N . PHE A 1 101 ? 1.796 1.763 -2.646 1.00 79.31 101 PHE A N 1
ATOM 758 C CA . PHE A 1 101 ? 0.786 2.455 -1.867 1.00 79.31 101 PHE A CA 1
ATOM 759 C C . PHE A 1 101 ? 1.438 3.574 -1.063 1.00 7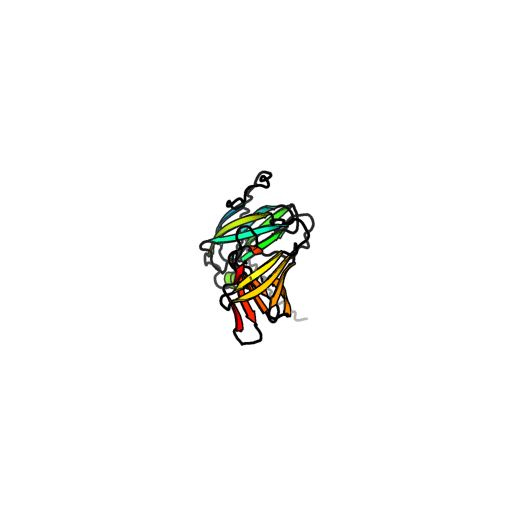9.31 101 PHE A C 1
ATOM 761 O O . PHE A 1 101 ? 2.383 3.315 -0.317 1.00 79.31 101 PHE A O 1
ATOM 768 N N . GLN A 1 102 ? 0.933 4.803 -1.181 1.00 80.12 102 GLN A N 1
ATOM 769 C CA . GLN A 1 102 ? 1.529 5.955 -0.505 1.00 80.12 102 GLN A CA 1
ATOM 770 C C . GLN A 1 102 ? 0.532 7.097 -0.298 1.00 80.12 102 GLN A C 1
ATOM 772 O O . GLN A 1 102 ? -0.098 7.560 -1.243 1.00 80.12 102 GLN A O 1
ATOM 777 N N . VAL A 1 103 ? 0.469 7.634 0.924 1.00 78.62 103 VAL A N 1
ATOM 778 C CA . VAL A 1 103 ? -0.145 8.950 1.169 1.00 78.62 103 VAL A CA 1
ATOM 779 C C . VAL A 1 103 ? 0.810 10.021 0.650 1.00 78.62 103 VAL A C 1
ATOM 781 O O . VAL A 1 103 ? 1.960 10.093 1.086 1.00 78.62 103 VAL A O 1
ATOM 784 N N . LEU A 1 104 ? 0.358 10.830 -0.299 1.00 83.00 104 LEU A N 1
ATOM 785 C CA . LEU A 1 104 ? 1.181 11.782 -1.030 1.00 83.00 104 LEU A CA 1
ATOM 786 C C . LEU A 1 104 ? 1.429 13.039 -0.178 1.00 83.00 104 LEU A C 1
ATOM 788 O O . LEU A 1 104 ? 0.488 13.774 0.139 1.00 83.00 104 LEU A O 1
ATOM 792 N N . PRO A 1 105 ? 2.687 13.310 0.217 1.00 78.38 105 PRO A N 1
ATOM 793 C CA . PRO A 1 105 ? 3.004 14.328 1.217 1.00 78.38 105 PRO A CA 1
ATOM 794 C C . PRO A 1 105 ? 2.823 15.770 0.736 1.00 78.38 105 PRO A C 1
ATOM 796 O O . PRO A 1 105 ? 2.634 16.675 1.549 1.00 78.38 105 PRO A O 1
ATOM 799 N N . TYR A 1 106 ? 2.943 15.995 -0.569 1.00 84.19 106 TYR A N 1
ATOM 800 C CA . TYR A 1 106 ? 3.048 17.320 -1.168 1.00 84.19 106 TYR A CA 1
ATOM 801 C C . TYR A 1 106 ? 2.158 17.444 -2.398 1.00 84.19 106 TYR A C 1
ATOM 803 O O . TYR A 1 106 ? 1.905 16.472 -3.108 1.00 84.19 106 TYR A O 1
ATOM 811 N N . LYS A 1 107 ? 1.720 18.669 -2.679 1.00 87.12 107 LYS A N 1
ATOM 812 C CA . LYS A 1 107 ? 1.143 18.998 -3.977 1.00 87.12 107 LYS A CA 1
ATOM 813 C C . LYS A 1 107 ? 2.268 19.200 -4.985 1.00 87.12 107 LYS A C 1
ATOM 815 O O . LYS A 1 107 ? 3.146 20.021 -4.741 1.00 87.12 107 LYS A O 1
ATOM 820 N N . GLY A 1 108 ? 2.208 18.513 -6.118 1.00 89.44 108 GLY A N 1
ATOM 821 C CA . GLY A 1 108 ? 3.165 18.690 -7.204 1.00 89.44 108 GLY A CA 1
ATOM 822 C C . GLY A 1 108 ? 3.320 17.443 -8.060 1.00 89.44 108 GLY A C 1
ATOM 823 O O . GLY A 1 108 ? 2.446 16.578 -8.087 1.00 89.44 108 GLY A O 1
ATOM 824 N N . GLU A 1 109 ? 4.434 17.389 -8.778 1.00 90.94 109 GLU A N 1
ATOM 825 C CA . GLU A 1 109 ? 4.759 16.292 -9.680 1.00 90.94 109 GLU A CA 1
ATOM 826 C C . GLU A 1 109 ? 5.519 15.179 -8.952 1.00 90.94 109 GLU A C 1
ATOM 828 O O . GLU A 1 109 ? 6.414 15.421 -8.136 1.00 90.94 109 GLU A O 1
ATOM 833 N N . TYR A 1 110 ? 5.146 13.948 -9.269 1.00 90.69 110 TYR A N 1
ATOM 834 C CA . TYR A 1 110 ? 5.736 12.721 -8.769 1.00 90.69 110 TYR A CA 1
ATOM 835 C C . TYR A 1 110 ? 6.236 11.875 -9.931 1.00 90.69 110 TYR A C 1
ATOM 837 O O . TYR A 1 110 ? 5.703 11.941 -11.036 1.00 90.69 110 TYR A O 1
ATOM 845 N N . LYS A 1 111 ? 7.236 11.043 -9.649 1.00 91.69 111 LYS A N 1
ATOM 846 C CA . LYS A 1 111 ? 7.803 10.057 -10.560 1.00 91.69 111 LYS A CA 1
ATOM 847 C C . LYS A 1 111 ? 7.682 8.666 -9.959 1.00 91.69 111 LYS A C 1
ATOM 849 O O . LYS A 1 111 ? 8.289 8.386 -8.926 1.00 91.69 111 LYS A O 1
ATOM 854 N N . LEU A 1 112 ? 6.917 7.804 -10.615 1.00 92.25 112 LEU A N 1
ATOM 855 C CA . LEU A 1 112 ? 6.861 6.376 -10.340 1.00 92.25 112 LEU A CA 1
ATOM 856 C C . LEU A 1 112 ? 7.916 5.671 -11.192 1.00 92.25 112 LEU A C 1
ATOM 858 O O . LEU A 1 112 ? 7.892 5.742 -12.420 1.00 92.25 112 LEU A O 1
ATOM 862 N N . VAL A 1 113 ? 8.847 4.997 -10.531 1.00 91.88 113 VAL A N 1
ATOM 863 C CA . VAL A 1 113 ? 9.905 4.211 -11.158 1.00 91.88 113 VAL A CA 1
ATOM 864 C C . VAL A 1 113 ? 9.552 2.737 -11.028 1.00 91.88 113 VAL A C 1
ATOM 866 O O . VAL A 1 113 ? 9.398 2.226 -9.918 1.00 91.88 113 VAL A O 1
ATOM 869 N N . VAL A 1 114 ? 9.444 2.068 -12.171 1.00 92.81 114 VAL A N 1
ATOM 870 C CA . VAL A 1 114 ? 9.248 0.624 -12.296 1.00 92.81 114 VAL A CA 1
ATOM 871 C C . VAL A 1 114 ? 10.605 -0.002 -12.589 1.00 92.81 114 VAL A C 1
ATOM 873 O O . VAL A 1 114 ? 11.244 0.319 -13.593 1.00 92.81 114 VAL A O 1
ATOM 876 N N . SER A 1 115 ? 11.074 -0.872 -11.702 1.00 91.56 115 SER A N 1
ATOM 877 C CA . SER A 1 115 ? 12.372 -1.541 -11.816 1.00 91.56 115 SER A CA 1
ATOM 878 C C . SER A 1 115 ? 12.285 -2.992 -11.328 1.00 91.56 115 SER A C 1
ATOM 880 O O . SER A 1 115 ? 11.201 -3.499 -11.048 1.00 91.56 115 SER A O 1
ATOM 882 N N . GLN A 1 116 ? 13.422 -3.680 -11.246 1.00 89.19 116 GLN A N 1
ATOM 883 C CA . GLN A 1 116 ? 13.553 -4.956 -10.542 1.00 89.19 116 GLN A CA 1
ATOM 884 C C . GLN A 1 116 ? 14.686 -4.880 -9.517 1.00 89.19 116 GLN A C 1
ATOM 886 O O . GLN A 1 116 ? 15.489 -3.940 -9.530 1.00 89.19 116 GLN A O 1
ATOM 891 N N . THR A 1 117 ? 14.783 -5.868 -8.627 1.00 84.94 117 THR A N 1
ATOM 892 C CA . THR A 1 117 ? 15.863 -5.880 -7.636 1.00 84.94 117 THR A CA 1
ATOM 893 C C . THR A 1 117 ? 17.234 -6.017 -8.309 1.00 84.94 117 THR A C 1
ATOM 895 O O . THR A 1 117 ? 17.396 -6.668 -9.344 1.00 84.94 117 THR A O 1
ATOM 898 N N . ARG A 1 118 ? 18.273 -5.451 -7.679 1.00 85.00 118 ARG A N 1
ATOM 899 C CA . ARG A 1 118 ? 19.667 -5.620 -8.128 1.00 85.00 118 ARG A CA 1
ATOM 900 C C . ARG A 1 118 ? 20.070 -7.094 -8.217 1.00 85.00 118 ARG A C 1
ATOM 902 O O . ARG A 1 118 ? 20.874 -7.457 -9.073 1.00 85.00 118 ARG A O 1
ATOM 909 N N . ASN A 1 119 ? 19.561 -7.925 -7.307 1.00 84.81 119 ASN A N 1
ATOM 910 C CA . ASN A 1 119 ? 19.892 -9.342 -7.273 1.00 84.81 119 ASN A CA 1
ATOM 911 C C . ASN A 1 119 ? 19.339 -10.065 -8.507 1.00 84.81 119 ASN A C 1
ATOM 913 O O . ASN A 1 119 ? 20.084 -10.794 -9.164 1.00 84.81 119 ASN A O 1
ATOM 917 N N . ASP A 1 120 ? 18.083 -9.796 -8.860 1.00 85.62 120 ASP A N 1
ATOM 918 C CA . ASP A 1 120 ? 17.421 -10.420 -10.009 1.00 85.62 120 ASP A CA 1
ATOM 919 C C . ASP A 1 120 ? 18.008 -9.917 -11.330 1.00 85.62 120 ASP A C 1
ATOM 921 O O . ASP A 1 120 ? 18.357 -10.722 -12.196 1.00 85.62 120 ASP A O 1
ATOM 925 N N . ALA A 1 121 ? 18.263 -8.607 -11.430 1.00 88.00 121 ALA A N 1
ATOM 926 C CA . ALA A 1 121 ? 18.935 -8.000 -12.579 1.00 88.00 121 ALA A CA 1
ATOM 927 C C . ALA A 1 121 ? 20.324 -8.599 -12.854 1.00 88.00 121 ALA A C 1
ATOM 929 O O . ALA A 1 121 ? 20.738 -8.701 -14.008 1.00 88.00 121 ALA A O 1
ATOM 930 N N . ARG A 1 122 ? 21.060 -8.992 -11.804 1.00 88.44 122 ARG A N 1
ATOM 931 C CA . ARG A 1 122 ? 22.398 -9.590 -11.925 1.00 88.44 122 ARG A CA 1
ATOM 932 C C . ARG A 1 122 ? 22.354 -11.054 -12.357 1.00 88.44 122 ARG A C 1
ATOM 934 O O . ARG A 1 122 ? 23.195 -11.455 -13.156 1.00 88.44 122 ARG A O 1
ATOM 941 N N . HIS A 1 123 ? 21.445 -11.846 -11.793 1.00 88.69 123 HIS A N 1
ATOM 942 C CA . HIS A 1 123 ? 21.394 -13.288 -12.050 1.00 88.69 123 HIS A CA 1
ATOM 943 C C . HIS A 1 123 ? 20.696 -13.618 -13.368 1.00 88.69 123 HIS A C 1
ATOM 945 O O . HIS A 1 123 ? 21.079 -14.579 -14.027 1.00 88.69 123 HIS A O 1
ATOM 951 N N . ASN A 1 124 ? 19.725 -12.799 -13.779 1.00 86.00 124 ASN A N 1
ATOM 952 C CA . ASN A 1 124 ? 18.939 -13.018 -14.988 1.00 86.00 124 ASN A CA 1
ATOM 953 C C . ASN A 1 124 ? 18.905 -11.754 -15.871 1.00 86.00 124 ASN A C 1
ATOM 955 O O . ASN A 1 124 ? 17.833 -11.202 -16.122 1.00 86.00 124 ASN A O 1
ATOM 959 N N . PRO A 1 125 ? 20.058 -11.276 -16.379 1.00 83.50 125 PRO A N 1
ATOM 960 C CA . PRO A 1 125 ? 20.145 -9.985 -17.069 1.00 83.50 125 PRO A CA 1
ATOM 961 C C . PRO A 1 125 ? 19.307 -9.911 -18.354 1.00 83.50 125 PRO A C 1
ATOM 963 O O . PRO A 1 125 ? 18.873 -8.829 -18.738 1.00 83.50 125 PRO A O 1
ATOM 966 N N . ASN A 1 126 ? 19.044 -11.055 -18.990 1.00 87.50 126 ASN A N 1
ATOM 967 C CA . ASN A 1 126 ? 18.271 -11.148 -20.230 1.00 87.50 126 ASN A CA 1
ATOM 968 C C . ASN A 1 126 ? 16.829 -11.633 -20.010 1.00 87.50 126 ASN A C 1
ATOM 970 O O . ASN A 1 126 ? 16.092 -11.773 -20.983 1.00 87.50 126 ASN A O 1
ATOM 974 N N . ALA A 1 127 ? 16.427 -11.936 -18.769 1.00 87.19 127 ALA A N 1
ATOM 975 C CA . ALA A 1 127 ? 15.058 -12.357 -18.502 1.00 87.19 127 ALA A CA 1
ATOM 976 C C . ALA A 1 127 ? 14.114 -11.161 -18.625 1.00 87.19 127 ALA A C 1
ATOM 978 O O . ALA A 1 127 ? 14.325 -10.118 -18.003 1.00 87.19 127 ALA A O 1
ATOM 979 N N . GLU A 1 128 ? 13.076 -11.334 -19.434 1.00 88.50 128 GLU A N 1
ATOM 980 C CA . GLU A 1 128 ? 12.030 -10.341 -19.618 1.00 88.50 128 GLU A CA 1
ATOM 981 C C . GLU A 1 128 ? 10.992 -10.463 -18.499 1.00 88.50 128 GLU A C 1
ATOM 983 O O . GLU A 1 128 ? 10.362 -11.507 -18.323 1.00 88.50 128 GLU A O 1
ATOM 988 N N . ILE A 1 129 ? 10.793 -9.379 -17.754 1.00 88.69 129 ILE A N 1
ATOM 989 C CA . ILE A 1 129 ? 9.758 -9.273 -16.730 1.00 88.69 129 ILE A CA 1
ATOM 990 C C . ILE A 1 129 ? 8.652 -8.382 -17.265 1.00 88.69 129 ILE A C 1
ATOM 992 O O . ILE A 1 129 ? 8.830 -7.171 -17.389 1.00 88.69 129 ILE A O 1
ATOM 996 N N . LYS A 1 130 ? 7.504 -8.986 -17.568 1.00 90.31 130 LYS A N 1
ATOM 997 C CA . LYS A 1 130 ? 6.303 -8.263 -17.985 1.00 90.31 130 LYS A CA 1
ATOM 998 C C . LYS A 1 130 ? 5.579 -7.679 -16.776 1.00 90.31 130 LYS A C 1
ATOM 1000 O O . LYS A 1 130 ? 5.524 -8.303 -15.712 1.00 90.31 130 LYS A O 1
ATOM 1005 N N . PHE A 1 131 ? 5.009 -6.496 -16.961 1.00 91.00 131 PHE A N 1
ATOM 1006 C CA . PHE A 1 131 ? 4.175 -5.835 -15.968 1.00 91.00 131 PHE A CA 1
ATOM 1007 C C . PHE A 1 131 ? 2.992 -5.124 -16.623 1.00 91.00 131 PHE A C 1
ATOM 1009 O O . PHE A 1 131 ? 3.081 -4.622 -17.744 1.00 91.00 131 PHE A O 1
ATOM 1016 N N . ASN A 1 132 ? 1.892 -5.082 -15.883 1.00 91.44 132 ASN A N 1
ATOM 1017 C CA . ASN A 1 132 ? 0.702 -4.299 -16.166 1.00 91.44 132 ASN A CA 1
ATOM 1018 C C . ASN A 1 132 ? 0.224 -3.690 -14.841 1.00 91.44 132 ASN A C 1
ATOM 1020 O O . ASN A 1 132 ? -0.140 -4.396 -13.899 1.00 91.44 132 ASN A O 1
ATOM 1024 N N . LEU A 1 133 ? 0.316 -2.370 -14.740 1.00 89.44 133 LEU A N 1
ATOM 1025 C CA . LEU A 1 133 ? 0.069 -1.608 -13.529 1.00 89.44 133 LEU A CA 1
ATOM 1026 C C . LEU A 1 133 ? -0.995 -0.549 -13.798 1.00 89.44 133 LEU A C 1
ATOM 1028 O O . LEU A 1 133 ? -0.971 0.138 -14.820 1.00 89.44 133 LEU A O 1
ATOM 1032 N N . LYS A 1 134 ? -1.883 -0.352 -12.829 1.00 89.25 134 LYS A N 1
ATOM 1033 C CA . LYS A 1 134 ? -2.874 0.725 -12.842 1.00 89.25 134 LYS A CA 1
ATOM 1034 C C . LYS A 1 134 ? -2.708 1.577 -11.599 1.00 89.25 134 LYS A C 1
ATOM 1036 O O . LYS A 1 134 ? -2.974 1.111 -10.491 1.00 89.25 134 LYS A O 1
ATOM 1041 N N . ALA A 1 135 ? -2.251 2.811 -11.772 1.00 87.06 135 ALA A N 1
ATOM 1042 C CA . ALA A 1 135 ? -2.083 3.755 -10.677 1.00 87.06 135 ALA A CA 1
ATOM 1043 C C . ALA A 1 135 ? -3.350 4.592 -10.502 1.00 87.06 135 ALA A C 1
ATOM 1045 O O . ALA A 1 135 ? -3.838 5.197 -11.451 1.00 87.06 135 ALA A O 1
ATOM 1046 N N . TYR A 1 136 ? -3.854 4.664 -9.280 1.00 85.50 136 TYR A N 1
ATOM 1047 C CA . TYR A 1 136 ? -5.021 5.442 -8.892 1.00 85.50 136 TYR A CA 1
ATOM 1048 C C . TYR A 1 136 ? -4.610 6.480 -7.863 1.00 85.50 136 TYR A C 1
ATOM 1050 O O . TYR A 1 136 ? -3.798 6.194 -6.983 1.00 85.50 136 TYR A O 1
ATOM 1058 N N . ILE A 1 137 ? -5.210 7.660 -7.961 1.00 83.81 137 ILE A N 1
ATOM 1059 C CA . ILE A 1 137 ? -5.088 8.709 -6.958 1.00 83.81 137 ILE A CA 1
ATOM 1060 C C . ILE A 1 137 ? -6.490 9.006 -6.476 1.00 83.81 137 ILE A C 1
ATOM 1062 O O . ILE A 1 137 ? -7.363 9.342 -7.274 1.00 83.81 137 ILE A O 1
ATOM 1066 N N . THR A 1 138 ? -6.703 8.855 -5.180 1.00 77.81 138 THR A N 1
ATOM 1067 C CA . THR A 1 138 ? -7.969 9.204 -4.551 1.00 77.81 138 THR A CA 1
ATOM 1068 C C . THR A 1 138 ? -7.735 10.232 -3.468 1.00 77.81 138 THR A C 1
ATOM 1070 O O . THR A 1 138 ? -6.681 10.265 -2.828 1.00 77.81 138 THR A O 1
ATOM 1073 N N . ASP A 1 139 ? -8.720 11.098 -3.268 1.00 73.06 139 ASP A N 1
ATOM 1074 C CA . ASP A 1 139 ? -8.732 11.922 -2.074 1.00 73.06 139 ASP A CA 1
ATOM 1075 C C . ASP A 1 139 ? -8.870 10.997 -0.869 1.00 73.06 139 ASP A C 1
ATOM 1077 O O . ASP A 1 139 ? -9.685 10.070 -0.864 1.00 73.06 139 ASP A O 1
ATOM 1081 N N . GLN A 1 140 ? -8.076 11.243 0.169 1.00 63.66 140 GLN A N 1
ATOM 1082 C CA . GLN A 1 140 ? -8.357 10.638 1.456 1.00 63.66 140 GLN A CA 1
ATOM 1083 C C . GLN A 1 140 ? -9.727 11.171 1.892 1.00 63.66 140 GLN A C 1
ATOM 1085 O O . GLN A 1 140 ? -9.853 12.365 2.174 1.00 63.66 140 GLN A O 1
ATOM 1090 N N . GLN A 1 141 ? -10.762 10.320 1.897 1.00 53.81 141 GLN A N 1
ATOM 1091 C CA . GLN A 1 141 ? -12.093 10.733 2.338 1.00 53.81 141 GLN A CA 1
ATOM 1092 C C . GLN A 1 141 ? -11.988 11.317 3.750 1.00 53.81 141 GLN A C 1
ATOM 1094 O O . GLN A 1 141 ? -11.731 10.622 4.733 1.00 53.81 141 GLN A O 1
ATOM 1099 N N . SER A 1 142 ? -12.137 12.639 3.819 1.00 39.88 142 SER A N 1
ATOM 1100 C CA . SER A 1 142 ? -12.169 13.394 5.057 1.00 39.88 142 SER A CA 1
ATOM 1101 C C . SER A 1 142 ? -13.561 13.268 5.646 1.00 39.88 142 SER A C 1
ATOM 1103 O O . SER A 1 142 ? -14.460 14.012 5.270 1.00 39.88 142 SER A O 1
ATOM 1105 N N . ASN A 1 143 ? -13.723 12.414 6.652 1.00 38.34 143 ASN A N 1
ATOM 1106 C CA . ASN A 1 143 ? -14.547 12.868 7.762 1.00 38.34 143 ASN A CA 1
ATOM 1107 C C . ASN A 1 143 ? -13.722 13.958 8.450 1.00 38.34 143 ASN A C 1
ATOM 1109 O O . ASN A 1 143 ? -12.674 13.684 9.031 1.00 38.34 143 ASN A O 1
ATOM 1113 N N . SER A 1 144 ? -14.120 15.214 8.243 1.00 33.56 144 SER A N 1
ATOM 1114 C CA . SER A 1 144 ? -13.398 16.400 8.692 1.00 33.56 144 SER A CA 1
ATOM 1115 C C . SER A 1 144 ? -13.133 16.333 10.195 1.00 33.56 144 SER A C 1
ATOM 1117 O O . SER A 1 144 ? -14.062 16.471 10.986 1.00 33.56 144 SER A O 1
ATOM 1119 N N . ASN A 1 145 ? -11.880 16.063 10.556 1.00 31.55 145 ASN A N 1
ATOM 1120 C CA . ASN A 1 145 ? -11.132 16.508 11.735 1.00 31.55 145 ASN A CA 1
ATOM 1121 C C . ASN A 1 145 ? -9.956 15.537 11.923 1.00 31.55 145 ASN A C 1
ATOM 1123 O O . ASN A 1 145 ? -10.137 14.332 12.026 1.00 31.55 145 ASN A O 1
ATOM 1127 N N . GLN A 1 146 ? -8.743 16.084 11.893 1.00 40.84 146 GLN A N 1
ATOM 1128 C CA . GLN A 1 146 ? -7.445 15.452 12.166 1.00 40.84 146 GLN A CA 1
ATOM 1129 C C . GLN A 1 146 ? -7.416 13.931 12.488 1.00 40.84 146 GLN A C 1
ATOM 1131 O O . GLN A 1 146 ? -7.567 13.492 13.623 1.00 40.84 146 GLN A O 1
ATOM 1136 N N . HIS A 1 147 ? -7.052 13.169 11.452 1.00 48.59 147 HIS A N 1
ATOM 1137 C CA . HIS A 1 147 ? -5.999 12.137 11.418 1.00 48.59 147 HIS A CA 1
ATOM 1138 C C . HIS A 1 147 ? -6.099 10.810 12.184 1.00 48.59 147 HIS A C 1
ATOM 1140 O O . HIS A 1 147 ? -5.135 10.051 12.116 1.00 48.59 147 HIS A O 1
ATOM 1146 N N . ASN A 1 148 ? -7.232 10.447 12.785 1.00 56.56 148 ASN A N 1
ATOM 1147 C CA . ASN A 1 148 ? -7.403 9.128 13.408 1.00 56.56 148 ASN A CA 1
ATOM 1148 C C . ASN A 1 148 ? -8.716 8.482 12.939 1.00 56.56 148 ASN A C 1
ATOM 1150 O O . ASN A 1 148 ? -9.779 8.783 13.474 1.00 56.56 148 ASN A O 1
ATOM 1154 N N . SER A 1 149 ? -8.667 7.588 11.946 1.00 65.19 149 SER A N 1
ATOM 1155 C CA . SER A 1 149 ? -9.840 6.760 11.618 1.00 65.19 149 SER A CA 1
ATOM 1156 C C . SER A 1 149 ? -9.891 5.587 12.584 1.00 65.19 149 SER A C 1
ATOM 1158 O O . SER A 1 149 ? -9.159 4.618 12.391 1.00 65.19 149 SER A O 1
ATOM 1160 N N . VAL A 1 150 ? -10.707 5.700 13.633 1.00 75.75 150 VAL A N 1
ATOM 1161 C CA . VAL A 1 150 ? -11.010 4.582 14.534 1.00 75.75 150 VAL A CA 1
ATOM 1162 C C . VAL A 1 150 ? -12.046 3.698 13.856 1.00 75.75 150 VAL A C 1
ATOM 1164 O O . VAL A 1 150 ? -13.112 4.168 13.462 1.00 75.75 150 VAL A O 1
ATOM 1167 N N . VAL A 1 151 ? -11.721 2.424 13.703 1.00 85.06 151 VAL A N 1
ATOM 1168 C CA . VAL A 1 151 ? -12.566 1.435 13.047 1.00 85.06 151 VAL A CA 1
ATOM 1169 C C . VAL A 1 151 ? -12.643 0.220 13.944 1.00 85.06 151 VAL A C 1
ATOM 1171 O O . VAL A 1 151 ? -11.612 -0.332 14.327 1.00 85.06 151 VAL A O 1
ATOM 1174 N N . ASN A 1 152 ? -13.864 -0.182 14.272 1.00 87.69 152 ASN A N 1
ATOM 1175 C CA . ASN A 1 152 ? -14.118 -1.392 15.031 1.00 87.69 152 ASN A CA 1
ATOM 1176 C C . ASN A 1 152 ? -14.455 -2.521 14.055 1.00 87.69 152 ASN A C 1
ATOM 1178 O O . ASN A 1 152 ? -15.266 -2.344 13.142 1.00 87.69 152 ASN A O 1
ATOM 1182 N N . TYR A 1 153 ? -13.816 -3.668 14.241 1.00 89.62 153 TYR A N 1
ATOM 1183 C CA . TYR A 1 153 ? -14.056 -4.858 13.447 1.00 89.62 153 TYR A CA 1
ATOM 1184 C C . TYR A 1 153 ? -14.552 -6.005 14.315 1.00 89.62 153 TYR A C 1
ATOM 1186 O O . TYR A 1 153 ? -14.042 -6.236 15.411 1.00 89.62 153 TYR A O 1
ATOM 1194 N N . LYS A 1 154 ? -15.469 -6.798 13.765 1.00 91.44 154 LYS A N 1
ATOM 1195 C CA . LYS A 1 154 ? -15.854 -8.108 14.284 1.00 91.44 154 LYS A CA 1
ATOM 1196 C C . LYS A 1 154 ? -15.127 -9.199 13.508 1.00 91.44 154 LYS A C 1
ATOM 1198 O O . LYS A 1 154 ? -15.250 -9.261 12.290 1.00 91.44 154 LYS A O 1
ATOM 1203 N N . CYS A 1 155 ? -14.390 -10.053 14.210 1.00 92.44 155 CYS A N 1
ATOM 1204 C CA . CYS A 1 155 ? -13.629 -11.162 13.630 1.00 92.44 155 CYS A CA 1
ATOM 1205 C C . CYS A 1 155 ? -14.380 -12.500 13.732 1.00 92.44 155 CYS A C 1
ATOM 1207 O O . CYS A 1 155 ? -15.309 -12.628 14.534 1.00 92.44 155 CYS A O 1
ATOM 1209 N N . ASP A 1 156 ? -13.925 -13.524 12.996 1.00 90.44 156 ASP A N 1
ATOM 1210 C CA . ASP A 1 156 ? -14.509 -14.884 13.007 1.00 90.44 156 ASP A CA 1
ATOM 1211 C C . ASP A 1 156 ? -14.662 -15.472 14.421 1.00 90.44 156 ASP A C 1
ATOM 1213 O O . ASP A 1 156 ? -15.606 -16.201 14.715 1.00 90.44 156 ASP A O 1
ATOM 1217 N N . SER A 1 157 ? -13.747 -15.131 15.330 1.00 84.81 157 SER A N 1
ATOM 1218 C CA . SER A 1 157 ? -13.753 -15.585 16.726 1.00 84.81 157 SER A CA 1
ATOM 1219 C C . SER A 1 157 ? -14.789 -14.878 17.613 1.00 84.81 157 SER A C 1
ATOM 1221 O O . SER A 1 157 ? -14.742 -15.024 18.833 1.00 84.81 157 SER A O 1
ATOM 1223 N N . ASN A 1 158 ? -15.693 -14.076 17.033 1.00 82.88 158 ASN A N 1
ATOM 1224 C CA . ASN A 1 158 ? -16.587 -13.131 17.717 1.00 82.88 158 ASN A CA 1
ATOM 1225 C C . ASN A 1 158 ? -15.870 -12.089 18.595 1.00 82.88 158 ASN A C 1
ATOM 1227 O O . ASN A 1 158 ? -16.530 -11.324 19.299 1.00 82.88 158 ASN A O 1
ATOM 1231 N N . LYS A 1 159 ? -14.536 -12.026 18.547 1.00 89.12 159 LYS A N 1
ATOM 1232 C CA . LYS A 1 159 ? -13.753 -10.974 19.192 1.00 89.12 159 LYS A CA 1
ATOM 1233 C C . LYS A 1 159 ? -13.821 -9.690 18.372 1.00 89.12 159 LYS A C 1
ATOM 1235 O O . LYS A 1 159 ? -13.954 -9.727 17.146 1.00 89.12 159 LYS A O 1
ATOM 1240 N N . THR A 1 160 ? -13.696 -8.569 19.069 1.00 88.94 160 THR A N 1
ATOM 1241 C CA . THR A 1 160 ? -13.607 -7.244 18.463 1.00 88.94 160 THR A CA 1
ATOM 1242 C C . THR A 1 160 ? -12.158 -6.792 18.348 1.00 88.94 160 THR A C 1
ATOM 1244 O O . THR A 1 160 ? -11.299 -7.187 19.142 1.00 88.94 160 THR A O 1
ATOM 1247 N N . LEU A 1 161 ? -11.899 -5.955 17.353 1.00 90.75 161 LEU A N 1
ATOM 1248 C CA . LEU A 1 161 ? -10.608 -5.339 17.094 1.00 90.75 161 LEU A CA 1
ATOM 1249 C C . LEU A 1 161 ? -10.824 -3.857 16.820 1.00 90.75 161 LEU A C 1
ATOM 1251 O O . LEU A 1 161 ? -11.491 -3.522 15.845 1.00 90.75 161 LEU A O 1
ATOM 1255 N N . ASP A 1 162 ? -10.224 -2.986 17.626 1.00 90.50 162 ASP A N 1
ATOM 1256 C CA . ASP A 1 162 ? -10.211 -1.558 17.317 1.00 90.50 162 ASP A CA 1
ATOM 1257 C C . ASP A 1 162 ? -8.898 -1.208 16.627 1.00 90.50 162 ASP A C 1
ATOM 1259 O O . ASP A 1 162 ? -7.811 -1.468 17.152 1.00 90.50 162 ASP A O 1
ATOM 1263 N N . VAL A 1 163 ? -8.994 -0.600 15.450 1.00 89.69 163 VAL A N 1
ATOM 1264 C CA . VAL A 1 163 ? -7.838 -0.096 14.713 1.00 89.69 163 VAL A CA 1
ATOM 1265 C C . VAL A 1 163 ? -8.009 1.392 14.497 1.00 89.69 163 VAL A C 1
ATOM 1267 O O . VAL A 1 163 ? -8.994 1.838 13.919 1.00 89.69 163 VAL A O 1
ATOM 1270 N N . THR A 1 164 ? -7.026 2.163 14.938 1.00 88.00 164 THR A N 1
ATOM 1271 C CA . THR A 1 164 ? -6.914 3.581 14.617 1.00 88.00 164 THR A CA 1
ATOM 1272 C C . THR A 1 164 ? -5.853 3.761 13.546 1.00 88.00 164 THR A C 1
ATOM 1274 O O . THR A 1 164 ? -4.669 3.565 13.813 1.00 88.00 164 THR A O 1
ATOM 1277 N N . TYR A 1 165 ? -6.253 4.135 12.334 1.00 84.44 165 TYR A N 1
ATOM 1278 C CA . TYR A 1 165 ? -5.300 4.446 11.269 1.00 84.44 165 TYR A CA 1
ATOM 1279 C C . TYR A 1 165 ? -4.849 5.901 11.368 1.00 84.44 165 TYR A C 1
ATOM 1281 O O . TYR A 1 165 ? -5.674 6.819 11.321 1.00 84.44 165 TYR A O 1
ATOM 1289 N N . HIS A 1 166 ? -3.535 6.093 11.460 1.00 81.06 166 HIS A N 1
ATOM 1290 C CA . HIS A 1 166 ? -2.866 7.386 11.446 1.00 81.06 166 HIS A CA 1
ATOM 1291 C C . HIS A 1 166 ? -2.133 7.534 10.117 1.00 81.06 166 HIS A C 1
ATOM 1293 O O . HIS A 1 166 ? -0.999 7.090 9.929 1.00 81.06 166 HIS A O 1
ATOM 1299 N N . LEU A 1 167 ? -2.812 8.136 9.153 1.00 71.62 167 LEU A N 1
ATOM 1300 C CA . LEU A 1 167 ? -2.285 8.293 7.804 1.00 71.62 167 LEU A CA 1
ATOM 1301 C C . LEU A 1 167 ? -1.529 9.609 7.730 1.00 71.62 167 LEU A C 1
ATOM 1303 O O . LEU A 1 167 ? -2.145 10.636 7.495 1.00 71.62 167 LEU A O 1
ATOM 1307 N N . ALA A 1 168 ? -0.222 9.611 7.988 1.00 63.38 168 ALA A N 1
ATOM 1308 C CA . ALA A 1 168 ? 0.599 10.806 7.819 1.00 63.38 168 ALA A CA 1
ATOM 1309 C C . ALA A 1 168 ? 1.454 10.711 6.551 1.00 63.38 168 ALA A C 1
ATOM 1311 O O . ALA A 1 168 ? 1.979 9.649 6.219 1.00 63.38 168 ALA A O 1
ATOM 1312 N N . ASN A 1 169 ? 1.656 11.867 5.917 1.00 55.47 169 ASN A N 1
ATOM 1313 C CA . ASN A 1 169 ? 2.396 12.156 4.681 1.00 55.47 169 ASN A CA 1
ATOM 1314 C C . ASN A 1 169 ? 3.644 11.302 4.394 1.00 55.47 169 ASN A C 1
ATOM 1316 O O . ASN A 1 169 ? 3.964 11.057 3.236 1.00 55.47 169 ASN A O 1
ATOM 1320 N N . ARG A 1 170 ? 4.376 10.862 5.423 1.00 56.59 170 ARG A N 1
ATOM 1321 C CA . ARG A 1 170 ? 5.544 9.975 5.270 1.00 56.59 170 ARG A CA 1
ATOM 1322 C C . ARG A 1 170 ? 5.524 8.735 6.163 1.00 56.59 170 ARG A C 1
ATOM 1324 O O . ARG A 1 170 ? 6.338 7.851 5.962 1.00 56.59 170 ARG A O 1
ATOM 1331 N N . ASN A 1 171 ? 4.603 8.663 7.124 1.00 66.69 171 ASN A N 1
ATOM 1332 C CA . ASN A 1 171 ? 4.552 7.622 8.147 1.00 66.69 171 ASN A CA 1
ATOM 1333 C C . ASN A 1 171 ? 3.096 7.224 8.369 1.00 66.69 171 ASN A C 1
ATOM 1335 O O . ASN A 1 171 ? 2.425 7.761 9.248 1.00 66.69 171 ASN A O 1
ATOM 1339 N N . SER A 1 172 ? 2.604 6.290 7.561 1.00 76.69 172 SER A N 1
ATOM 1340 C CA . SER A 1 172 ? 1.327 5.653 7.865 1.00 76.69 172 SER A CA 1
ATOM 1341 C C . SER A 1 172 ? 1.540 4.653 8.996 1.00 76.69 172 SER A C 1
ATOM 1343 O O . SER A 1 172 ? 2.399 3.771 8.909 1.00 76.69 172 SER A O 1
ATOM 1345 N N . THR A 1 173 ? 0.778 4.804 10.070 1.00 85.44 173 THR A N 1
ATOM 1346 C CA . THR A 1 173 ? 0.778 3.872 11.194 1.00 85.44 173 THR A CA 1
ATOM 1347 C C . THR A 1 173 ? -0.640 3.418 11.502 1.00 85.44 173 THR A C 1
ATOM 1349 O O . THR A 1 173 ? -1.622 4.067 11.141 1.00 85.44 173 THR A O 1
ATOM 1352 N N . ALA A 1 174 ? -0.748 2.276 12.164 1.00 89.38 174 ALA A N 1
ATOM 1353 C CA . ALA A 1 174 ? -1.999 1.763 12.690 1.00 89.38 174 ALA A CA 1
ATOM 1354 C C . ALA A 1 174 ? -1.806 1.483 14.177 1.00 89.38 174 ALA A C 1
ATOM 1356 O O . ALA A 1 174 ? -0.878 0.772 14.558 1.00 89.38 174 ALA A O 1
ATOM 1357 N N . THR A 1 175 ? -2.663 2.042 15.021 1.00 90.69 175 THR A N 1
ATOM 1358 C CA . THR A 1 175 ? -2.735 1.666 16.430 1.00 90.69 175 THR A CA 1
ATOM 1359 C C . THR A 1 175 ? -3.807 0.607 16.583 1.00 90.69 175 THR A C 1
ATOM 1361 O O . THR A 1 175 ? -4.977 0.866 16.318 1.00 90.69 175 THR A O 1
ATOM 1364 N N . VAL A 1 176 ? -3.409 -0.585 17.007 1.00 91.75 176 VAL A N 1
ATOM 1365 C CA . VAL A 1 176 ? -4.314 -1.705 17.256 1.00 91.75 176 VAL A CA 1
ATOM 1366 C C . VAL A 1 176 ? -4.579 -1.821 18.751 1.00 91.75 176 VAL A C 1
ATOM 1368 O 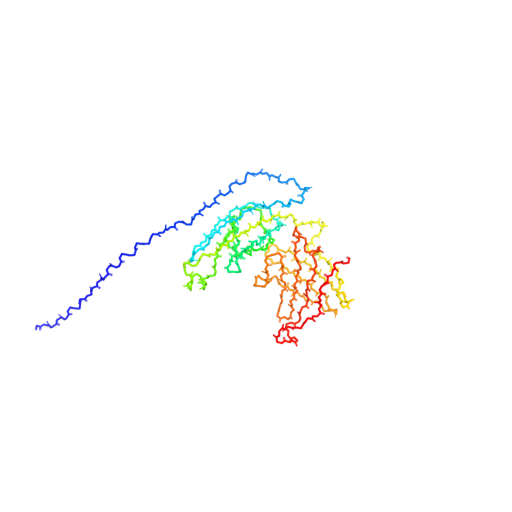O . VAL A 1 176 ? -3.630 -1.858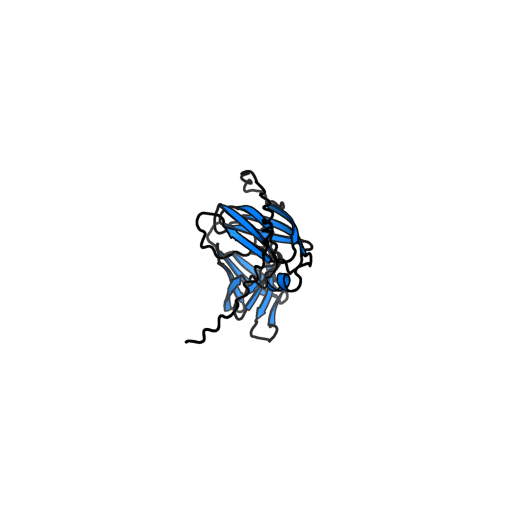 19.532 1.00 91.75 176 VAL A O 1
ATOM 1371 N N . SER A 1 177 ? -5.850 -1.906 19.141 1.00 89.19 177 SER A N 1
ATOM 1372 C CA . SER A 1 177 ? -6.279 -2.313 20.480 1.00 89.19 177 SER A CA 1
ATOM 1373 C C . SER A 1 177 ? -6.782 -3.751 20.432 1.00 89.19 177 SER A C 1
ATOM 1375 O O . SER A 1 177 ? -7.796 -4.044 19.795 1.00 89.19 177 SER A O 1
ATOM 1377 N N . TYR A 1 178 ? -6.073 -4.656 21.100 1.00 81.19 178 TYR A N 1
ATOM 1378 C CA . TYR A 1 178 ? -6.474 -6.054 21.253 1.00 81.19 178 TYR A CA 1
ATOM 1379 C C . TYR A 1 178 ? -6.272 -6.480 22.707 1.00 81.19 178 TYR A C 1
ATOM 1381 O O . TYR A 1 178 ? -5.200 -6.259 23.268 1.00 81.19 178 TYR A O 1
ATOM 1389 N N . GLU A 1 179 ? -7.310 -7.052 23.331 1.00 78.69 179 GLU A N 1
ATOM 1390 C CA . GLU A 1 179 ? -7.303 -7.456 24.751 1.00 78.69 179 GLU A CA 1
ATOM 1391 C C . GLU A 1 179 ? -6.777 -6.336 25.682 1.00 78.69 179 GLU A C 1
ATOM 1393 O O . GLU A 1 179 ? -5.930 -6.559 26.544 1.00 78.69 179 GLU A O 1
ATOM 1398 N N . ASN A 1 180 ? -7.262 -5.101 25.478 1.00 78.69 180 ASN A N 1
ATOM 1399 C CA . ASN A 1 180 ? -6.870 -3.876 26.201 1.00 78.69 180 ASN A CA 1
ATOM 1400 C C . ASN A 1 180 ? -5.392 -3.468 26.072 1.00 78.69 180 ASN A C 1
ATOM 1402 O O . ASN A 1 180 ? -4.920 -2.602 26.810 1.00 78.69 180 ASN A O 1
ATOM 1406 N N . THR A 1 181 ? -4.657 -4.052 25.128 1.00 84.44 181 THR A N 1
ATOM 1407 C CA . THR A 1 181 ? -3.284 -3.652 24.827 1.00 84.44 181 THR A CA 1
ATOM 1408 C C . THR A 1 181 ? -3.256 -2.817 23.554 1.00 84.44 181 THR A C 1
ATOM 1410 O O . THR A 1 181 ? -3.681 -3.282 22.498 1.00 84.44 181 THR A O 1
ATOM 1413 N N . LEU A 1 182 ? -2.703 -1.605 23.647 1.00 90.81 182 LEU A N 1
ATOM 1414 C CA . LEU A 1 182 ? -2.475 -0.730 22.499 1.00 90.81 182 LEU A CA 1
ATOM 1415 C C . LEU A 1 182 ? -1.101 -0.989 21.885 1.00 90.81 182 LEU A C 1
ATOM 1417 O O . LEU A 1 182 ? -0.091 -1.039 22.589 1.00 90.81 182 LEU A O 1
ATOM 1421 N N . GLN A 1 183 ? -1.065 -1.145 20.567 1.00 92.69 183 GLN A N 1
ATOM 1422 C CA . GLN A 1 183 ? 0.146 -1.438 19.811 1.00 92.69 183 GLN A CA 1
ATOM 1423 C C . GLN A 1 183 ? 0.228 -0.547 18.582 1.00 92.69 183 GLN A C 1
ATOM 1425 O O . GLN A 1 183 ? -0.635 -0.605 17.710 1.00 92.69 183 GLN A O 1
ATOM 1430 N N . LEU A 1 184 ? 1.286 0.260 18.507 1.00 91.62 184 LEU A N 1
ATOM 1431 C CA . LEU A 1 184 ? 1.589 1.059 17.327 1.00 91.62 184 LEU A CA 1
ATOM 1432 C C . LEU A 1 184 ? 2.334 0.197 16.304 1.00 91.62 184 LEU A C 1
ATOM 1434 O O . LEU A 1 184 ? 3.399 -0.354 16.597 1.00 91.62 184 LEU A O 1
ATOM 1438 N N . LEU A 1 185 ? 1.778 0.119 15.102 1.00 92.56 185 LEU A N 1
ATOM 1439 C CA . LEU A 1 185 ? 2.303 -0.616 13.961 1.00 92.56 185 LEU A CA 1
ATOM 1440 C C . LEU A 1 185 ? 2.684 0.374 12.862 1.00 92.56 185 LEU A C 1
ATOM 1442 O O . LEU A 1 185 ? 1.932 1.305 12.572 1.00 92.56 185 LEU A O 1
ATOM 1446 N N . LYS A 1 186 ? 3.848 0.187 12.246 1.00 89.62 186 LYS A N 1
ATOM 1447 C CA . LYS A 1 186 ? 4.305 1.003 11.117 1.00 89.62 186 LYS A CA 1
ATOM 1448 C C . LYS A 1 186 ? 3.972 0.297 9.816 1.00 89.62 186 LYS A C 1
ATOM 1450 O O . LYS A 1 186 ? 3.971 -0.926 9.778 1.00 89.62 186 LYS A O 1
ATOM 1455 N N . PHE A 1 187 ? 3.703 1.058 8.762 1.00 85.50 187 PHE A N 1
ATOM 1456 C CA . PHE A 1 187 ? 3.566 0.485 7.429 1.00 85.50 187 PHE A CA 1
ATOM 1457 C C . PHE A 1 187 ? 4.815 -0.328 7.063 1.00 85.50 187 PHE A C 1
ATOM 1459 O O . PHE A 1 187 ? 5.940 0.150 7.220 1.00 85.50 187 PHE A O 1
ATOM 1466 N N . ASP A 1 188 ? 4.596 -1.549 6.591 1.00 85.00 188 ASP A N 1
ATOM 1467 C CA . ASP A 1 188 ? 5.640 -2.502 6.252 1.00 85.00 188 ASP A CA 1
ATOM 1468 C C . ASP A 1 188 ? 5.680 -2.707 4.730 1.00 85.00 188 ASP A C 1
ATOM 1470 O O . ASP A 1 188 ? 4.855 -3.450 4.185 1.00 85.00 188 ASP A O 1
ATOM 1474 N N . PRO A 1 189 ? 6.611 -2.055 4.012 1.00 74.06 189 PRO A N 1
ATOM 1475 C CA . PRO A 1 189 ? 6.679 -2.140 2.557 1.00 74.06 189 PRO A CA 1
ATOM 1476 C C . PRO A 1 189 ? 7.132 -3.517 2.058 1.00 74.06 189 PRO A C 1
ATOM 1478 O O . PRO A 1 189 ? 6.907 -3.833 0.896 1.00 74.06 189 PRO A O 1
ATOM 1481 N N . GLN A 1 190 ? 7.772 -4.336 2.900 1.00 80.69 190 GLN A N 1
ATOM 1482 C CA . GLN A 1 190 ? 8.264 -5.650 2.490 1.00 80.69 190 GLN A CA 1
ATOM 1483 C C . GLN A 1 190 ? 7.112 -6.645 2.320 1.00 80.69 190 GLN A C 1
ATOM 1485 O O . GLN A 1 190 ? 7.120 -7.453 1.391 1.00 80.69 190 GLN A O 1
ATOM 1490 N N . TYR A 1 191 ? 6.134 -6.595 3.227 1.00 81.19 191 TYR A N 1
ATOM 1491 C CA . TYR A 1 191 ? 4.992 -7.515 3.226 1.00 81.19 191 TYR A CA 1
ATOM 1492 C C . TYR A 1 191 ? 3.725 -6.914 2.624 1.00 81.19 191 TYR A C 1
ATOM 1494 O O . TYR A 1 191 ? 2.811 -7.657 2.266 1.00 81.19 191 TYR A O 1
ATOM 1502 N N . SER A 1 192 ? 3.666 -5.590 2.478 1.00 80.31 192 SER A N 1
ATOM 1503 C CA . SER A 1 192 ? 2.591 -4.938 1.738 1.00 80.31 192 SER A CA 1
ATOM 1504 C C . SER A 1 192 ? 2.709 -5.283 0.260 1.00 80.31 192 SER A C 1
ATOM 1506 O O . SER A 1 192 ? 3.659 -4.884 -0.409 1.00 80.31 192 SER A O 1
ATOM 1508 N N . LYS A 1 193 ? 1.728 -6.016 -0.262 1.00 73.94 193 LYS A N 1
ATOM 1509 C CA . LYS A 1 193 ? 1.647 -6.333 -1.688 1.00 73.94 193 LYS A CA 1
ATOM 1510 C C . LYS A 1 193 ? 0.404 -5.696 -2.280 1.00 73.94 193 LYS A C 1
ATOM 1512 O O . LYS A 1 193 ? -0.685 -5.835 -1.727 1.00 73.94 193 LYS A O 1
ATOM 1517 N N . GLN A 1 194 ? 0.553 -5.067 -3.444 1.00 72.00 194 GLN A N 1
ATOM 1518 C CA . GLN A 1 194 ? -0.572 -4.512 -4.199 1.00 72.00 194 GLN A CA 1
ATOM 1519 C C . GLN A 1 194 ? -1.396 -3.533 -3.331 1.00 72.00 194 GLN A C 1
ATOM 1521 O O . GLN A 1 194 ? -0.853 -2.592 -2.761 1.00 72.00 194 GLN A O 1
ATOM 1526 N N . ASN A 1 195 ? -2.700 -3.788 -3.178 1.00 69.56 195 ASN A N 1
ATOM 1527 C CA . ASN A 1 195 ? -3.626 -2.976 -2.386 1.00 69.56 195 ASN A CA 1
ATOM 1528 C C . ASN A 1 195 ? -3.876 -3.556 -0.986 1.00 69.56 195 ASN A C 1
ATOM 1530 O O . ASN A 1 195 ? -4.899 -3.244 -0.378 1.00 69.56 195 ASN A O 1
ATOM 1534 N N . ASN A 1 196 ? -3.011 -4.449 -0.511 1.00 82.50 196 ASN A N 1
ATOM 1535 C CA . ASN A 1 196 ? -3.147 -5.139 0.764 1.00 82.50 196 ASN A CA 1
ATOM 1536 C C . ASN A 1 196 ? -2.052 -4.641 1.710 1.00 82.50 196 ASN A C 1
ATOM 1538 O O . ASN A 1 196 ? -0.978 -5.248 1.783 1.00 82.50 196 ASN A O 1
ATOM 1542 N N . PRO A 1 197 ? -2.276 -3.498 2.385 1.00 83.62 197 PRO A N 1
ATOM 1543 C CA . PRO A 1 197 ? -1.271 -2.927 3.253 1.00 83.62 197 PRO A CA 1
ATOM 1544 C C . PRO A 1 197 ? -1.080 -3.807 4.485 1.00 83.62 197 PRO A C 1
ATOM 1546 O O . PRO A 1 197 ? -2.030 -4.335 5.072 1.00 83.62 197 PRO A O 1
ATOM 1549 N N . VAL A 1 198 ? 0.177 -3.931 4.882 1.00 89.31 198 VAL A N 1
ATOM 1550 C CA . VAL A 1 198 ? 0.596 -4.593 6.107 1.00 89.31 198 VAL A CA 1
ATOM 1551 C C . VAL A 1 198 ? 1.206 -3.543 7.020 1.00 89.31 198 VAL A C 1
ATOM 1553 O O . VAL A 1 198 ? 2.039 -2.742 6.600 1.00 89.31 198 VAL A O 1
ATOM 1556 N N . PHE A 1 199 ? 0.779 -3.547 8.278 1.00 90.81 199 PHE A N 1
ATOM 1557 C CA . PHE A 1 199 ? 1.389 -2.753 9.333 1.00 90.81 199 PHE A CA 1
ATOM 1558 C C . PHE A 1 199 ? 2.021 -3.695 10.347 1.00 90.81 199 PHE A C 1
ATOM 1560 O O . PHE A 1 199 ? 1.368 -4.627 10.813 1.00 90.81 199 PHE A O 1
ATOM 1567 N N . SER A 1 200 ? 3.273 -3.462 10.717 1.00 93.06 200 SER A N 1
ATOM 1568 C CA . SER A 1 200 ? 4.003 -4.336 11.627 1.00 93.06 200 SER A CA 1
ATOM 1569 C C . SER A 1 200 ? 4.816 -3.559 12.661 1.00 93.06 200 SER A C 1
ATOM 1571 O O . SER A 1 200 ? 5.117 -2.367 12.530 1.00 93.06 200 SER A O 1
ATOM 1573 N N . ASN A 1 201 ? 5.151 -4.248 13.744 1.00 92.88 201 ASN A N 1
ATOM 1574 C CA . ASN A 1 201 ? 6.248 -3.897 14.633 1.00 92.88 201 ASN A CA 1
ATOM 1575 C C . ASN A 1 201 ? 7.018 -5.180 14.998 1.00 92.88 201 ASN A C 1
ATOM 1577 O O . ASN A 1 201 ? 6.822 -6.225 14.384 1.00 92.88 201 ASN A O 1
ATOM 1581 N N . SER A 1 202 ? 7.895 -5.133 16.002 1.00 90.06 202 SER A N 1
ATOM 1582 C CA . SER A 1 202 ? 8.696 -6.299 16.407 1.00 90.06 202 SER A CA 1
ATOM 1583 C C . SER A 1 202 ? 7.892 -7.465 17.003 1.00 90.06 202 SER A C 1
ATOM 1585 O O . SER A 1 202 ? 8.466 -8.522 17.267 1.00 90.06 202 SER A O 1
ATOM 1587 N N . ARG A 1 203 ? 6.594 -7.283 17.268 1.00 92.25 203 ARG A N 1
ATOM 1588 C CA . ARG A 1 203 ? 5.734 -8.280 17.909 1.00 92.25 203 ARG A CA 1
ATOM 1589 C C . ARG A 1 203 ? 4.439 -8.553 17.165 1.00 92.25 203 ARG A C 1
ATOM 1591 O O . ARG A 1 203 ? 3.987 -9.684 17.195 1.00 92.25 203 ARG A O 1
ATOM 1598 N N . TYR A 1 204 ? 3.831 -7.568 16.525 1.00 94.19 204 TYR A N 1
ATOM 1599 C CA . TYR A 1 204 ? 2.520 -7.723 15.909 1.00 94.19 204 TYR A CA 1
ATOM 1600 C C . TYR A 1 204 ? 2.557 -7.374 14.430 1.00 94.19 204 TYR A C 1
ATOM 1602 O O . TYR A 1 204 ? 3.276 -6.466 14.016 1.00 94.19 204 TYR A O 1
ATOM 1610 N N . MET A 1 205 ? 1.736 -8.075 13.654 1.00 94.31 205 MET A N 1
ATOM 1611 C CA . MET A 1 205 ? 1.511 -7.802 12.240 1.00 94.31 205 MET A CA 1
ATOM 1612 C C . MET A 1 205 ? 0.011 -7.766 11.952 1.00 94.31 205 MET A C 1
ATOM 1614 O O . MET A 1 205 ? -0.710 -8.722 12.237 1.00 94.31 205 MET A O 1
ATOM 1618 N N . LEU A 1 206 ? -0.444 -6.655 11.386 1.00 94.19 206 LEU A N 1
ATOM 1619 C CA . LEU A 1 206 ? -1.809 -6.410 10.946 1.00 94.19 206 LEU A CA 1
ATOM 1620 C C . LEU A 1 206 ? -1.835 -6.430 9.418 1.00 94.19 206 LEU A C 1
ATOM 1622 O O . LEU A 1 206 ? -1.213 -5.587 8.774 1.00 94.19 206 LEU A O 1
ATOM 1626 N N . SER A 1 207 ? -2.566 -7.382 8.847 1.00 92.19 207 SER A N 1
ATOM 1627 C CA . SER A 1 207 ? -2.789 -7.476 7.405 1.00 92.19 207 SER A CA 1
ATOM 1628 C C . SER A 1 207 ? -4.178 -6.960 7.068 1.00 92.19 207 SER A C 1
ATOM 1630 O O . SER A 1 207 ? -5.181 -7.455 7.593 1.00 92.19 207 SER A O 1
ATOM 1632 N N . ILE A 1 208 ? -4.232 -5.967 6.186 1.00 89.25 208 ILE A N 1
ATOM 1633 C CA . ILE A 1 208 ? -5.478 -5.391 5.701 1.00 89.25 208 ILE A CA 1
ATOM 1634 C C . ILE A 1 208 ? -5.824 -5.999 4.343 1.00 89.25 208 ILE A C 1
ATOM 1636 O O . ILE A 1 208 ? -4.977 -6.248 3.479 1.00 89.25 208 ILE A O 1
ATOM 1640 N N . GLY A 1 209 ? -7.114 -6.239 4.171 1.00 84.06 209 GLY A N 1
ATOM 1641 C CA . GLY A 1 209 ? -7.729 -6.616 2.919 1.00 84.06 209 GLY A CA 1
ATOM 1642 C C . GLY A 1 209 ? -7.581 -5.536 1.858 1.00 84.06 209 GLY A C 1
ATOM 1643 O O . GLY A 1 209 ? -7.002 -4.475 2.074 1.00 84.06 209 GLY A O 1
ATOM 1644 N N . THR A 1 210 ? -8.076 -5.838 0.666 1.00 81.12 210 THR A N 1
ATOM 1645 C CA . THR A 1 210 ? -7.877 -4.972 -0.494 1.00 81.12 210 THR A CA 1
ATOM 1646 C C . THR A 1 210 ? -8.526 -3.609 -0.261 1.00 81.12 210 THR A C 1
ATOM 1648 O O . THR A 1 210 ? -9.753 -3.509 -0.205 1.00 81.12 210 THR A O 1
ATOM 1651 N N . VAL A 1 211 ? -7.706 -2.560 -0.180 1.00 73.56 211 VAL A N 1
ATOM 1652 C CA . VAL A 1 211 ? -8.184 -1.190 0.018 1.00 73.56 211 VAL A CA 1
ATOM 1653 C C . VAL A 1 211 ? -8.770 -0.642 -1.272 1.00 73.56 211 VAL A C 1
ATOM 1655 O O . VAL A 1 211 ? -8.062 -0.406 -2.257 1.00 73.56 211 VAL A O 1
ATOM 1658 N N . LYS A 1 212 ? -10.085 -0.415 -1.259 1.00 65.88 212 LYS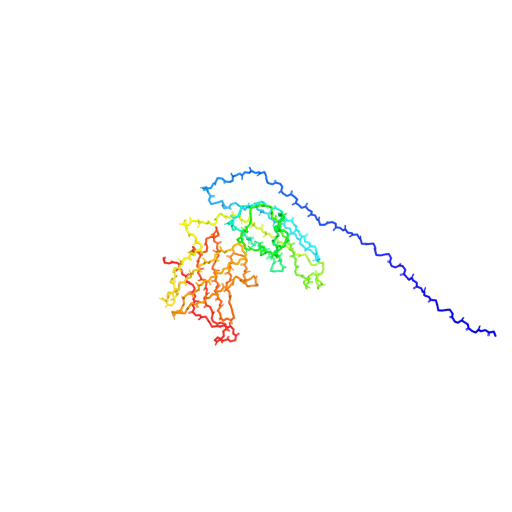 A N 1
ATOM 1659 C CA . LYS A 1 212 ? -10.803 0.275 -2.332 1.00 65.88 212 LYS A CA 1
ATOM 1660 C C . LYS A 1 212 ? -10.737 1.778 -2.073 1.00 65.88 212 LYS A C 1
ATOM 1662 O O . LYS A 1 212 ? -10.962 2.236 -0.960 1.00 65.88 212 LYS A O 1
ATOM 1667 N N . GLU A 1 213 ? -10.351 2.533 -3.097 1.00 61.31 213 GLU A N 1
ATOM 1668 C CA . GLU A 1 213 ? -10.396 4.006 -3.095 1.00 61.31 213 GLU A CA 1
ATOM 1669 C C . GLU A 1 213 ? -9.596 4.717 -1.980 1.00 61.31 213 GLU A C 1
ATOM 1671 O O . GLU A 1 213 ? -9.816 5.890 -1.705 1.00 61.31 213 GLU A O 1
ATOM 1676 N N . GLY A 1 214 ? -8.614 4.048 -1.365 1.00 59.56 214 GLY A N 1
ATOM 1677 C CA . GLY A 1 214 ? -7.763 4.655 -0.329 1.00 59.56 214 GLY A CA 1
ATOM 1678 C C . GLY A 1 214 ? -8.428 4.776 1.049 1.00 59.56 214 GLY A C 1
ATOM 1679 O O . GLY A 1 214 ? -7.835 5.352 1.961 1.00 59.56 214 GLY A O 1
ATOM 1680 N N . VAL A 1 215 ? -9.624 4.204 1.231 1.00 64.31 215 VAL A N 1
ATOM 1681 C CA . VAL A 1 215 ? -10.345 4.213 2.510 1.00 64.31 215 VAL A CA 1
ATOM 1682 C C . VAL A 1 215 ? -10.015 2.943 3.295 1.00 64.31 215 VAL A C 1
ATOM 1684 O O . VAL A 1 215 ? -10.639 1.894 3.141 1.00 64.31 215 VAL A O 1
ATOM 1687 N N . PHE A 1 216 ? -9.006 3.033 4.164 1.00 65.31 216 PHE A N 1
ATOM 1688 C CA . PHE A 1 216 ? -8.580 1.917 5.022 1.00 65.31 216 PHE A CA 1
ATOM 1689 C C . PHE A 1 216 ? -9.722 1.354 5.863 1.00 65.31 216 PHE A C 1
ATOM 1691 O O . PHE A 1 216 ? -9.822 0.144 6.042 1.00 65.31 216 PHE A O 1
ATOM 1698 N N . GLY A 1 217 ? -10.589 2.236 6.360 1.00 63.22 217 GLY A N 1
ATOM 1699 C CA . GLY A 1 217 ? -11.658 1.847 7.261 1.00 63.22 217 GLY A CA 1
ATOM 1700 C C . GLY A 1 217 ? -12.780 1.050 6.622 1.00 63.22 217 GLY A C 1
ATOM 1701 O O . GLY A 1 217 ? -13.550 0.465 7.360 1.00 63.22 217 GLY A O 1
ATOM 1702 N N . ASP A 1 218 ? -12.872 0.973 5.299 1.00 70.38 218 ASP A N 1
ATOM 1703 C CA . ASP A 1 218 ? -13.910 0.175 4.633 1.00 70.38 218 ASP A CA 1
ATOM 1704 C C . ASP A 1 218 ? -13.398 -1.198 4.184 1.00 70.38 218 ASP A C 1
ATOM 1706 O O . ASP A 1 218 ? -14.136 -2.007 3.622 1.00 70.38 218 ASP A O 1
ATOM 1710 N N . SER A 1 219 ? -12.122 -1.479 4.446 1.00 79.12 219 SER A N 1
ATOM 1711 C CA . SER A 1 219 ? -11.468 -2.727 4.065 1.00 79.12 219 SER A CA 1
ATOM 1712 C C . SER A 1 219 ? -11.562 -3.739 5.194 1.00 79.12 219 SER A C 1
ATOM 1714 O O . SER A 1 219 ? -11.426 -3.387 6.358 1.00 79.12 219 SER A O 1
ATOM 1716 N N . THR A 1 220 ? -11.742 -5.016 4.871 1.00 87.38 220 THR A N 1
ATOM 1717 C CA . THR A 1 220 ? -11.658 -6.089 5.872 1.00 87.38 220 THR A CA 1
ATOM 1718 C C . THR A 1 220 ? -10.248 -6.168 6.448 1.00 87.38 220 THR A C 1
ATOM 1720 O O . THR A 1 220 ? -9.287 -5.990 5.711 1.00 87.38 220 THR A O 1
ATOM 1723 N N . VAL A 1 221 ? -10.083 -6.521 7.716 1.00 90.62 221 VAL A N 1
ATOM 1724 C CA . VAL A 1 221 ? -8.783 -6.952 8.251 1.00 90.62 221 VAL A CA 1
ATOM 1725 C C . VAL A 1 221 ? -8.662 -8.451 8.006 1.00 90.62 221 VAL A C 1
ATOM 1727 O O . VAL A 1 221 ? -9.488 -9.224 8.484 1.00 90.62 221 VAL A O 1
ATOM 1730 N N . TYR A 1 222 ? -7.642 -8.888 7.272 1.00 92.75 222 TYR A N 1
ATOM 1731 C CA . TYR A 1 222 ? -7.425 -10.318 7.046 1.00 92.75 222 TYR A CA 1
ATOM 1732 C C . TYR A 1 222 ? -6.899 -11.010 8.290 1.00 92.75 222 TYR A C 1
ATOM 1734 O O . TYR A 1 222 ? -7.386 -12.087 8.626 1.00 92.75 222 TYR A O 1
ATOM 1742 N N . SER A 1 223 ? -5.947 -10.393 8.993 1.00 93.12 223 SER A N 1
ATOM 1743 C CA . SER A 1 223 ? -5.383 -10.998 10.196 1.00 93.12 223 SER A CA 1
ATOM 1744 C C . SER A 1 223 ? -4.680 -10.013 11.120 1.00 93.12 223 SER A C 1
ATOM 1746 O O . SER A 1 223 ? -4.040 -9.068 10.659 1.00 93.12 223 SER A O 1
ATOM 1748 N N . LEU A 1 224 ? -4.697 -10.330 12.414 1.00 94.31 224 LEU A N 1
ATOM 1749 C CA . LEU A 1 224 ? -3.738 -9.843 13.403 1.00 94.31 224 LEU A CA 1
ATOM 1750 C C . LEU A 1 224 ? -2.921 -11.036 13.911 1.00 94.31 224 LEU A C 1
ATOM 1752 O O . LEU A 1 224 ?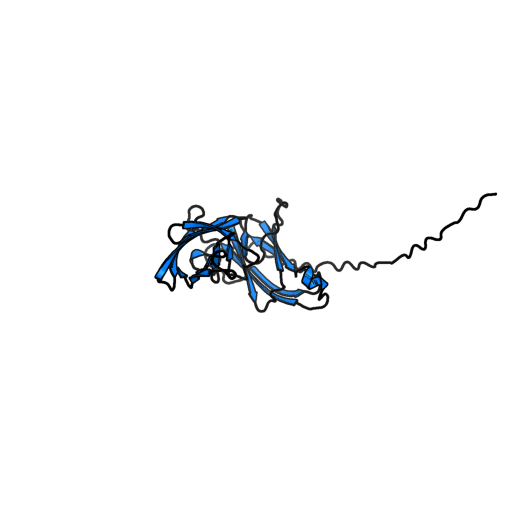 -3.492 -12.031 14.360 1.00 94.31 224 LEU A O 1
ATOM 1756 N N . ILE A 1 225 ? -1.597 -10.940 13.850 1.00 94.31 225 ILE A N 1
ATOM 1757 C CA . ILE A 1 225 ? -0.663 -12.022 14.193 1.00 94.31 225 ILE A CA 1
ATOM 1758 C C . ILE A 1 225 ? 0.302 -11.541 15.283 1.00 94.31 225 ILE A C 1
ATOM 1760 O O . ILE A 1 225 ? 0.804 -10.422 15.196 1.00 94.31 225 ILE A O 1
ATOM 1764 N N . ASP A 1 226 ? 0.577 -12.381 16.287 1.00 93.31 226 ASP A N 1
ATOM 1765 C CA . ASP A 1 226 ? 1.685 -12.216 17.244 1.00 93.31 226 ASP A CA 1
ATOM 1766 C C . ASP A 1 226 ? 2.921 -12.977 16.733 1.00 93.31 226 ASP A C 1
ATOM 1768 O O . ASP A 1 226 ? 2.959 -14.207 16.735 1.00 93.31 226 ASP A O 1
ATOM 1772 N N . LEU A 1 227 ? 3.930 -12.236 16.290 1.00 90.69 227 LEU A N 1
ATOM 1773 C CA . LEU A 1 227 ? 5.189 -12.712 15.718 1.00 90.69 227 LEU A CA 1
ATOM 1774 C C . LEU A 1 227 ? 6.134 -13.348 16.748 1.00 90.69 227 LEU A C 1
ATOM 1776 O O . LEU A 1 227 ? 7.078 -14.026 16.359 1.00 90.69 227 LEU A O 1
ATOM 1780 N N . GLN A 1 228 ? 5.927 -13.126 18.049 1.00 90.25 228 GLN A N 1
ATOM 1781 C CA . GLN A 1 228 ? 6.811 -13.648 19.102 1.00 90.25 228 GLN A CA 1
ATOM 1782 C C . GLN A 1 228 ? 6.267 -14.915 19.758 1.00 90.25 228 GLN A C 1
ATOM 1784 O O . GLN A 1 228 ? 7.018 -15.671 20.373 1.00 90.25 228 GLN A O 1
ATOM 1789 N N . LYS A 1 229 ? 4.963 -15.165 19.636 1.00 87.00 229 LYS A N 1
ATOM 1790 C CA . LYS A 1 229 ? 4.312 -16.320 20.260 1.00 87.00 229 LYS A CA 1
ATOM 1791 C C . LYS A 1 229 ? 4.626 -17.651 19.564 1.00 87.00 229 LYS A C 1
ATOM 1793 O O . LYS A 1 229 ? 4.526 -18.698 20.198 1.00 87.00 229 LYS A O 1
ATOM 1798 N N . SER A 1 230 ? 5.002 -17.635 18.286 1.00 81.50 230 SER A N 1
ATOM 1799 C CA . SER A 1 230 ? 5.440 -18.825 17.548 1.00 81.50 230 SER A CA 1
ATOM 1800 C C . SER A 1 230 ? 6.498 -18.452 16.504 1.00 81.50 230 SER A C 1
ATOM 1802 O O . SER A 1 230 ? 6.574 -17.296 16.093 1.00 81.50 230 SER A O 1
ATOM 1804 N N . LYS A 1 231 ? 7.289 -19.436 16.051 1.00 77.31 231 LYS A N 1
ATOM 1805 C CA . LYS A 1 231 ? 8.327 -19.241 15.023 1.00 77.31 231 LYS A CA 1
ATOM 1806 C C . LYS A 1 231 ? 7.762 -18.701 13.701 1.00 77.31 231 LYS A C 1
ATOM 1808 O O . LYS A 1 231 ? 8.441 -17.926 13.039 1.00 77.31 231 LYS A O 1
ATOM 1813 N N . ASP A 1 232 ? 6.527 -19.074 13.371 1.00 83.50 232 ASP A N 1
ATOM 1814 C CA . ASP A 1 232 ? 5.837 -18.669 12.139 1.00 83.50 232 ASP A CA 1
ATOM 1815 C C . ASP A 1 232 ? 4.785 -17.571 12.399 1.00 83.50 232 ASP A C 1
ATOM 1817 O O . ASP A 1 232 ? 3.973 -17.243 11.536 1.00 83.50 232 ASP A O 1
ATOM 1821 N N . GLY A 1 233 ? 4.784 -16.999 13.607 1.00 85.62 233 GLY A N 1
ATOM 1822 C CA . GLY A 1 233 ? 3.713 -16.146 14.104 1.00 85.62 233 GLY A CA 1
ATOM 1823 C C . GLY A 1 233 ? 2.499 -16.947 14.585 1.00 85.62 233 GLY A C 1
ATOM 1824 O O . GLY A 1 233 ? 2.248 -18.087 14.194 1.00 85.62 233 GLY A O 1
ATOM 1825 N N . TYR A 1 234 ? 1.744 -16.376 15.515 1.00 91.44 234 TYR A N 1
ATOM 1826 C CA . TYR A 1 234 ? 0.508 -16.948 16.033 1.00 91.44 234 TYR A CA 1
ATOM 1827 C C . TYR A 1 234 ? -0.666 -16.066 15.630 1.00 91.44 234 TYR A C 1
ATOM 1829 O O . TYR A 1 234 ? -0.725 -14.893 16.002 1.00 91.44 234 TYR A O 1
ATOM 1837 N N . LEU A 1 235 ? -1.614 -16.635 14.894 1.00 91.81 235 LEU A N 1
ATOM 1838 C CA . LEU A 1 235 ? -2.819 -15.937 14.473 1.00 91.81 235 LEU A CA 1
ATOM 1839 C C . LEU A 1 235 ? -3.703 -15.616 15.686 1.00 91.81 235 LEU A C 1
ATOM 1841 O O . LEU A 1 235 ? -4.213 -16.517 16.350 1.00 91.81 235 LEU A O 1
ATOM 1845 N N . LEU A 1 236 ? -3.871 -14.328 15.985 1.00 92.38 236 LEU A N 1
ATOM 1846 C CA . LEU A 1 236 ? -4.732 -13.856 17.072 1.00 92.38 236 LEU A CA 1
ATOM 1847 C C . LEU A 1 236 ? -6.169 -13.672 16.595 1.00 92.38 236 LEU A C 1
ATOM 1849 O O . LEU A 1 236 ? -7.112 -14.074 17.275 1.00 92.38 236 LEU A O 1
ATOM 1853 N N . LEU A 1 237 ? -6.319 -13.045 15.430 1.00 93.38 237 LEU A N 1
ATOM 1854 C CA . LEU A 1 237 ? -7.597 -12.708 14.820 1.00 93.38 237 LEU A CA 1
ATOM 1855 C C . LEU A 1 237 ? -7.506 -12.880 13.310 1.00 93.38 237 LEU A C 1
ATOM 1857 O O . LEU A 1 237 ? -6.443 -12.660 12.733 1.00 93.38 237 LEU A O 1
ATOM 1861 N N . GLN A 1 238 ? -8.630 -13.215 12.684 1.00 94.44 238 GLN A N 1
ATOM 1862 C CA . GLN A 1 238 ? -8.749 -13.333 11.236 1.00 94.44 238 GLN A CA 1
ATOM 1863 C C . GLN A 1 238 ? -10.119 -12.872 10.740 1.00 94.44 238 GLN A C 1
ATOM 1865 O O . GLN A 1 238 ? -11.087 -12.880 11.508 1.00 94.44 238 GLN A O 1
ATOM 1870 N N . ASN A 1 239 ? -10.171 -12.516 9.454 1.00 91.25 239 ASN A N 1
ATOM 1871 C CA . ASN A 1 239 ? -11.384 -12.166 8.711 1.00 91.25 239 ASN A CA 1
ATOM 1872 C C . ASN A 1 239 ? -12.272 -11.159 9.454 1.00 91.25 239 ASN A C 1
ATOM 1874 O O . ASN A 1 239 ? -13.475 -11.360 9.613 1.00 91.25 239 ASN A O 1
ATOM 1878 N N . CYS A 1 240 ? -11.681 -10.070 9.942 1.00 91.50 240 CYS A N 1
ATOM 1879 C CA . CYS A 1 240 ? -12.432 -9.064 10.667 1.00 91.50 240 CYS A CA 1
ATOM 1880 C C . CYS A 1 240 ? -13.123 -8.089 9.714 1.00 91.50 240 CYS A C 1
ATOM 1882 O O . CYS A 1 240 ? -12.492 -7.447 8.872 1.00 91.50 240 CYS A O 1
ATOM 1884 N N . GLN A 1 241 ? -14.436 -7.968 9.868 1.00 90.12 241 GLN A N 1
ATOM 1885 C CA . GLN A 1 241 ? -15.286 -7.082 9.085 1.00 90.12 241 GLN A CA 1
ATOM 1886 C C . GLN A 1 241 ? -15.679 -5.878 9.926 1.00 90.12 241 GLN A C 1
ATOM 1888 O O . GLN A 1 241 ? -15.926 -6.015 11.123 1.00 90.12 241 GLN A O 1
ATOM 1893 N N . LYS A 1 242 ? -15.711 -4.701 9.304 1.00 86.62 242 LYS A N 1
ATOM 1894 C CA . LYS A 1 242 ? -16.136 -3.473 9.973 1.00 86.62 242 LYS A CA 1
ATOM 1895 C C . LYS A 1 242 ? -17.568 -3.620 10.497 1.00 86.62 242 LYS A C 1
ATOM 1897 O O . LYS A 1 242 ? -18.412 -4.200 9.812 1.00 86.62 242 LYS A O 1
ATOM 1902 N N . ILE A 1 243 ? -17.794 -3.103 11.703 1.00 83.94 243 ILE A N 1
ATOM 1903 C CA . ILE A 1 243 ? -19.108 -2.992 12.354 1.00 83.94 243 ILE A CA 1
ATOM 1904 C C . ILE A 1 243 ? -19.698 -1.608 12.084 1.00 83.94 243 ILE A C 1
ATOM 1906 O O . ILE A 1 243 ? -18.918 -0.626 12.089 1.00 83.94 243 ILE A O 1
#

Radius of gyration: 23.56 Å; chains: 1; bounding box: 97×41×52 Å

Foldseek 3Di:
DDDDDDDDDDPPPDPPPPPPPDQPAPEDDDPPDPPPPPDLDPAFPDWDWDKDAAFHKHKYKDWDAAQKKKAKAWDPFDPQKAKWKAFPDPPRPDDTAGRHIARAHHGTMMMIMIGGDNVCSVVGRGDMTITTMGIHIAHAPDPDDDFWDWFWWQFPVRDIKTWTWGHHRRWTWIWIQDPNDTDIWTWDSVPDDGQWTWTHDPFKIWIWARDDRNHSRQTWTAFIWTCPVDVNTHTPTGRIGTD